Protein AF-V6DHG3-F1 (afdb_monomer_lite)

Structure (mmCIF, N/CA/C/O backbone):
data_AF-V6DHG3-F1
#
_entry.id   AF-V6DHG3-F1
#
loop_
_atom_site.group_PDB
_atom_site.id
_atom_site.type_symbol
_atom_site.label_atom_id
_atom_site.label_alt_id
_atom_site.label_comp_id
_atom_site.label_asym_id
_atom_site.label_entity_id
_atom_site.label_seq_id
_atom_site.pdbx_PDB_ins_code
_atom_site.Cartn_x
_atom_site.Cartn_y
_atom_site.Cartn_z
_atom_site.occupancy
_atom_site.B_iso_or_equiv
_atom_site.auth_seq_id
_atom_site.auth_comp_id
_atom_site.auth_asym_id
_atom_site.auth_atom_id
_atom_site.pdbx_PDB_model_num
ATOM 1 N N . MET A 1 1 ? 88.238 24.128 -71.072 1.00 42.78 1 MET A N 1
ATOM 2 C CA . MET A 1 1 ? 86.840 24.275 -71.524 1.00 42.78 1 MET A CA 1
ATOM 3 C C . MET A 1 1 ? 86.125 22.915 -71.414 1.00 42.78 1 MET A C 1
ATOM 5 O O . MET A 1 1 ? 86.019 22.228 -72.408 1.00 42.78 1 MET A O 1
ATOM 9 N N . LYS A 1 2 ? 85.725 22.298 -70.295 1.00 50.31 2 LYS A N 1
ATOM 10 C CA . LYS A 1 2 ? 85.465 22.629 -68.880 1.00 50.31 2 LYS A CA 1
ATOM 11 C C . LYS A 1 2 ? 84.399 23.697 -68.635 1.00 50.31 2 LYS A C 1
ATOM 13 O O . LYS A 1 2 ? 84.752 24.859 -68.493 1.00 50.31 2 LYS A O 1
ATOM 18 N N . ASN A 1 3 ? 83.130 23.265 -68.608 1.00 51.31 3 ASN A N 1
ATOM 19 C CA . ASN A 1 3 ? 82.147 23.505 -67.528 1.00 51.31 3 ASN A CA 1
ATOM 20 C C . ASN A 1 3 ? 80.691 23.426 -68.029 1.00 51.31 3 ASN A C 1
ATOM 22 O O . ASN A 1 3 ? 79.973 24.416 -67.985 1.00 51.31 3 ASN A O 1
ATOM 26 N N . PHE A 1 4 ? 80.231 22.248 -68.471 1.00 50.31 4 PHE A N 1
ATOM 27 C CA . PHE A 1 4 ? 78.811 22.053 -68.823 1.00 50.31 4 PHE A CA 1
ATOM 28 C C . PHE A 1 4 ? 78.211 20.694 -68.415 1.00 50.31 4 PHE A C 1
ATOM 30 O O . PHE A 1 4 ? 77.212 20.273 -68.981 1.00 50.31 4 PHE A O 1
ATOM 37 N N . SER A 1 5 ? 78.774 20.004 -67.411 1.00 56.53 5 SER A N 1
ATOM 38 C CA . SER A 1 5 ? 78.340 18.631 -67.072 1.00 56.53 5 SER A CA 1
ATOM 39 C C . SER A 1 5 ? 77.944 18.370 -65.610 1.00 56.53 5 SER A C 1
ATOM 41 O O . SER A 1 5 ? 77.619 17.230 -65.294 1.00 56.53 5 SER A O 1
ATOM 43 N N . SER A 1 6 ? 77.928 19.360 -64.703 1.00 53.97 6 SER A N 1
ATOM 44 C CA . SER A 1 6 ? 77.513 19.103 -63.302 1.00 53.97 6 SER A CA 1
ATOM 45 C C . SER A 1 6 ? 76.126 19.649 -62.937 1.00 53.97 6 SER A C 1
ATOM 47 O O . SER A 1 6 ? 75.441 19.054 -62.112 1.00 53.97 6 SER A O 1
ATOM 49 N N . LYS A 1 7 ? 75.645 20.719 -63.590 1.00 51.66 7 LYS A N 1
ATOM 50 C CA . LYS A 1 7 ? 74.310 21.279 -63.297 1.00 51.66 7 LYS A CA 1
ATOM 51 C C . LYS A 1 7 ? 73.158 20.443 -63.865 1.00 51.66 7 LYS A C 1
ATOM 53 O O . LYS A 1 7 ? 72.114 20.369 -63.228 1.00 51.66 7 LYS A O 1
ATOM 58 N N . LEU A 1 8 ? 73.353 19.760 -64.997 1.00 51.72 8 LEU A N 1
ATOM 59 C CA . LEU A 1 8 ? 72.321 18.879 -65.563 1.00 51.72 8 LEU A CA 1
ATOM 60 C C . LEU A 1 8 ? 72.151 17.586 -64.741 1.00 51.72 8 LEU A C 1
ATOM 62 O O . LEU A 1 8 ? 71.042 17.080 -64.605 1.00 51.72 8 LEU A O 1
ATOM 66 N N . PHE A 1 9 ? 73.237 17.094 -64.134 1.00 51.44 9 PHE A N 1
ATOM 67 C CA . PHE A 1 9 ? 73.219 15.878 -63.315 1.00 51.44 9 PHE A CA 1
ATOM 68 C C . PHE A 1 9 ? 72.523 16.102 -61.961 1.00 51.44 9 PHE A C 1
ATOM 70 O O . PHE A 1 9 ? 71.795 15.235 -61.491 1.00 51.44 9 PHE A O 1
ATOM 77 N N . ILE A 1 10 ? 72.658 17.296 -61.369 1.00 55.25 10 ILE A N 1
ATOM 78 C CA . ILE A 1 10 ? 71.985 17.650 -60.105 1.00 55.25 10 ILE A CA 1
ATOM 79 C C . ILE A 1 10 ? 70.468 17.828 -60.298 1.00 55.25 10 ILE A C 1
ATOM 81 O O . ILE A 1 10 ? 69.690 17.459 -59.419 1.00 55.25 10 ILE A O 1
ATOM 85 N N . ILE A 1 11 ? 70.024 18.338 -61.452 1.00 54.47 11 ILE A N 1
ATOM 86 C CA . ILE A 1 11 ? 68.589 18.523 -61.733 1.00 54.47 11 ILE A CA 1
ATOM 87 C C . ILE A 1 11 ? 67.902 17.178 -62.020 1.00 54.47 11 ILE A C 1
ATOM 89 O O . ILE A 1 11 ? 66.796 16.947 -61.529 1.00 54.47 11 ILE A O 1
ATOM 93 N N . LEU A 1 12 ? 68.568 16.261 -62.734 1.00 49.78 12 LEU A N 1
ATOM 94 C CA . LEU A 1 12 ? 68.031 14.922 -63.010 1.00 49.78 12 LEU A CA 1
ATOM 95 C C . LEU A 1 12 ? 68.040 14.008 -61.771 1.00 49.78 12 LEU A C 1
ATOM 97 O O . LEU A 1 12 ? 67.107 13.231 -61.587 1.00 49.78 12 LEU A O 1
ATOM 101 N N . PHE A 1 13 ? 69.019 14.138 -60.868 1.00 47.84 13 PHE A N 1
ATOM 102 C CA . PHE A 1 13 ? 69.046 13.347 -59.630 1.00 47.84 13 PHE A CA 1
ATOM 103 C C . PHE A 1 13 ? 67.985 13.810 -58.613 1.00 47.84 13 PHE A C 1
ATOM 105 O O . PHE A 1 13 ? 67.340 12.978 -57.980 1.00 47.84 13 PHE A O 1
ATOM 112 N N . ASN A 1 14 ? 67.716 15.119 -58.510 1.00 46.62 14 ASN A N 1
ATOM 113 C CA . ASN A 1 14 ? 66.647 15.627 -57.638 1.00 46.62 14 ASN A CA 1
ATOM 114 C C . ASN A 1 14 ? 65.239 15.319 -58.165 1.00 46.62 14 ASN A C 1
ATOM 116 O O . ASN A 1 14 ? 64.337 15.080 -57.369 1.00 46.62 14 ASN A O 1
ATOM 120 N N . THR A 1 15 ? 65.029 15.261 -59.483 1.00 51.00 15 THR A N 1
ATOM 121 C CA . THR A 1 15 ? 63.730 14.829 -60.030 1.00 51.00 15 THR A CA 1
ATOM 122 C C . THR A 1 15 ? 63.525 13.321 -59.900 1.00 51.00 15 THR A C 1
ATOM 124 O O . THR A 1 15 ? 62.414 12.903 -59.586 1.00 51.00 15 THR A O 1
ATOM 127 N N . PHE A 1 16 ? 64.575 12.501 -60.027 1.00 43.53 16 PHE A N 1
ATOM 128 C CA . PHE A 1 16 ? 64.456 11.051 -59.839 1.00 43.53 16 PHE A CA 1
ATOM 129 C C . PHE A 1 16 ? 64.234 10.662 -58.366 1.00 43.53 16 PHE A C 1
ATOM 131 O O . PHE A 1 16 ? 63.370 9.835 -58.095 1.00 43.53 16 PHE A O 1
ATOM 138 N N . VAL A 1 17 ? 64.901 11.319 -57.404 1.00 48.56 17 VAL A N 1
ATOM 139 C CA . VAL A 1 17 ? 64.682 11.077 -55.961 1.00 48.56 17 VAL A CA 1
ATOM 140 C C . VAL A 1 17 ? 63.301 11.565 -55.499 1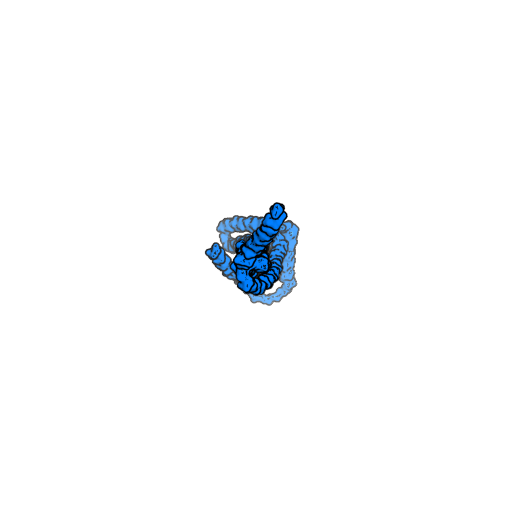.00 48.56 17 VAL A C 1
ATOM 142 O O . VAL A 1 17 ? 62.645 10.881 -54.713 1.00 48.56 17 VAL A O 1
ATOM 145 N N . VAL A 1 18 ? 62.795 12.684 -56.033 1.00 47.06 18 VAL A N 1
ATOM 146 C CA . VAL A 1 18 ? 61.431 13.163 -55.733 1.00 47.06 18 VAL A CA 1
ATOM 147 C C . VAL A 1 18 ? 60.352 12.278 -56.376 1.00 47.06 18 VAL A C 1
ATOM 149 O O . VAL A 1 18 ? 59.268 12.143 -55.807 1.00 47.06 18 VAL A O 1
ATOM 152 N N . LEU A 1 19 ? 60.638 11.608 -57.500 1.00 44.06 19 LEU A N 1
ATOM 153 C CA . LEU A 1 19 ? 59.717 10.634 -58.100 1.00 44.06 19 LEU A CA 1
ATOM 154 C C . LEU A 1 19 ? 59.773 9.251 -57.435 1.00 44.06 19 LEU A C 1
ATOM 156 O O . LEU A 1 19 ? 58.720 8.641 -57.280 1.00 44.06 19 LEU A O 1
ATOM 160 N N . THR A 1 20 ? 60.923 8.762 -56.960 1.00 44.16 20 THR A N 1
ATOM 161 C CA . THR A 1 20 ? 60.982 7.462 -56.258 1.00 44.16 20 THR A CA 1
ATOM 162 C C . THR A 1 20 ? 60.515 7.526 -54.803 1.00 44.16 20 THR A C 1
ATOM 164 O O . THR A 1 20 ? 59.999 6.528 -54.298 1.00 44.16 20 THR A O 1
ATOM 167 N N . ILE A 1 21 ? 60.597 8.690 -54.143 1.00 45.19 21 ILE A N 1
ATOM 168 C CA . ILE A 1 21 ? 59.977 8.894 -52.820 1.00 45.19 21 ILE A CA 1
ATOM 169 C C . ILE A 1 21 ? 58.452 9.080 -52.943 1.00 45.19 21 ILE A C 1
ATOM 171 O O . ILE A 1 21 ? 57.723 8.643 -52.058 1.00 45.19 21 ILE A O 1
ATOM 175 N N . ASN A 1 22 ? 57.941 9.605 -54.064 1.00 43.56 22 ASN A N 1
ATOM 176 C CA . ASN A 1 22 ? 56.492 9.714 -54.288 1.00 43.56 22 ASN A CA 1
ATOM 177 C C . ASN A 1 22 ? 55.836 8.486 -54.946 1.00 43.56 22 ASN A C 1
ATOM 179 O O . ASN A 1 22 ? 54.618 8.360 -54.868 1.00 43.56 22 ASN A O 1
ATOM 183 N N . TYR A 1 23 ? 56.589 7.550 -55.538 1.00 39.41 23 TYR A N 1
ATOM 184 C CA . TYR A 1 23 ? 56.009 6.301 -56.069 1.00 39.41 23 TYR A CA 1
ATOM 185 C C . TYR A 1 23 ? 56.080 5.096 -55.122 1.00 39.41 23 TYR A C 1
ATOM 187 O O . TYR A 1 23 ? 55.356 4.127 -55.339 1.00 39.41 23 TYR A O 1
ATOM 195 N N . SER A 1 24 ? 56.851 5.160 -54.030 1.00 40.44 24 SER A N 1
ATOM 196 C CA . SER A 1 24 ? 56.817 4.119 -52.980 1.00 40.44 24 SER A CA 1
ATOM 197 C C . SER A 1 24 ? 55.809 4.398 -51.856 1.00 40.44 24 SER A C 1
ATOM 199 O O . SER A 1 24 ? 55.699 3.610 -50.924 1.00 40.44 24 SER A O 1
ATOM 201 N N . VAL A 1 25 ? 55.032 5.482 -51.955 1.00 45.28 25 VAL A N 1
ATOM 202 C CA . VAL A 1 25 ? 53.947 5.820 -51.008 1.00 45.28 25 VAL A CA 1
ATOM 203 C C . VAL A 1 25 ? 52.551 5.498 -51.579 1.00 45.28 25 VAL A C 1
ATOM 205 O O . VAL A 1 25 ? 51.552 5.607 -50.879 1.00 45.28 25 VAL A O 1
ATOM 208 N N . CYS A 1 26 ? 52.456 4.989 -52.814 1.00 44.06 26 CYS A N 1
ATOM 209 C CA . CYS A 1 26 ? 51.167 4.678 -53.455 1.00 44.06 26 CYS A CA 1
ATOM 210 C C . CYS A 1 26 ? 50.955 3.200 -53.829 1.00 44.06 26 CYS A C 1
ATOM 212 O O . CYS A 1 26 ? 50.004 2.888 -54.539 1.00 44.06 26 CYS A O 1
ATOM 214 N N . LEU A 1 27 ? 51.780 2.275 -53.326 1.00 40.78 27 LEU A N 1
ATOM 215 C CA . LEU A 1 27 ? 51.596 0.822 -53.513 1.00 40.78 27 LEU A CA 1
ATOM 216 C C . LEU A 1 27 ? 51.670 0.031 -52.198 1.00 40.78 27 LEU A C 1
ATOM 218 O O . LEU A 1 27 ? 52.053 -1.131 -52.173 1.00 40.78 27 LEU A O 1
ATOM 222 N N . ASN A 1 28 ? 51.258 0.670 -51.104 1.00 40.69 28 ASN A N 1
ATOM 223 C CA . ASN A 1 28 ? 50.788 -0.008 -49.895 1.00 40.69 28 ASN A CA 1
ATOM 224 C C . ASN A 1 28 ? 49.657 0.789 -49.226 1.00 40.69 28 ASN A C 1
ATOM 226 O O . ASN A 1 28 ? 49.509 0.794 -48.012 1.00 40.69 28 ASN A O 1
ATOM 230 N N . ASN A 1 29 ? 48.812 1.419 -50.047 1.00 41.00 29 ASN A N 1
ATOM 231 C CA . ASN A 1 29 ? 47.469 1.805 -49.629 1.00 41.00 29 ASN A CA 1
ATOM 232 C C . ASN A 1 29 ? 46.509 0.653 -49.958 1.00 41.00 29 ASN A C 1
ATOM 234 O O . ASN A 1 29 ? 45.455 0.854 -50.557 1.00 41.00 29 ASN A O 1
ATOM 238 N N . GLY A 1 30 ? 46.842 -0.569 -49.520 1.00 37.94 30 GLY A N 1
ATOM 239 C CA . GLY A 1 30 ? 45.778 -1.321 -48.865 1.00 37.94 30 GLY A CA 1
ATOM 240 C C . GLY A 1 30 ? 45.305 -0.366 -47.788 1.00 37.94 30 GLY A C 1
ATOM 241 O O . GLY A 1 30 ? 46.149 0.067 -47.009 1.00 37.94 30 GLY A O 1
ATOM 242 N N . ILE A 1 31 ? 44.068 0.129 -47.905 1.00 40.00 31 ILE A N 1
ATOM 243 C CA . ILE A 1 31 ? 43.492 1.126 -47.000 1.00 40.00 31 ILE A CA 1
ATOM 244 C C . ILE A 1 31 ? 44.000 0.758 -45.614 1.00 40.00 31 ILE A C 1
ATOM 246 O O . ILE A 1 31 ? 43.619 -0.293 -45.101 1.00 40.00 31 ILE A O 1
ATOM 250 N N . ASN A 1 32 ? 44.931 1.553 -45.073 1.00 38.50 32 ASN A N 1
ATOM 251 C CA . ASN A 1 32 ? 45.285 1.462 -43.673 1.00 38.50 32 ASN A CA 1
ATOM 252 C C . ASN A 1 32 ? 44.006 1.926 -43.001 1.00 38.50 32 ASN A C 1
ATOM 254 O O . ASN A 1 32 ? 43.794 3.117 -42.766 1.00 38.50 32 ASN A O 1
ATOM 258 N N . THR A 1 33 ? 43.094 0.971 -42.812 1.00 44.62 33 THR A N 1
ATOM 259 C CA . THR A 1 33 ? 42.087 1.025 -41.787 1.00 44.62 33 THR A CA 1
ATOM 260 C C . THR A 1 33 ? 42.907 1.394 -40.580 1.00 44.62 33 THR A C 1
ATOM 262 O O . THR A 1 33 ? 43.750 0.616 -40.132 1.00 44.62 33 THR A O 1
ATOM 265 N N . ILE A 1 34 ? 42.741 2.642 -40.150 1.00 45.81 34 ILE A N 1
ATOM 266 C CA . ILE A 1 34 ? 43.017 3.079 -38.792 1.00 45.81 34 ILE A CA 1
ATOM 267 C C . ILE A 1 34 ? 42.792 1.851 -37.907 1.00 45.81 34 ILE A C 1
ATOM 269 O O . ILE A 1 34 ? 41.806 1.144 -38.139 1.00 45.81 34 ILE A O 1
ATOM 273 N N . ASP A 1 35 ? 43.665 1.579 -36.940 1.00 47.75 35 ASP A N 1
ATOM 274 C CA . ASP A 1 35 ? 43.332 0.694 -35.819 1.00 47.75 35 ASP A CA 1
ATOM 275 C C . ASP A 1 35 ? 42.101 1.293 -35.104 1.00 47.75 35 ASP A C 1
ATOM 277 O O . ASP A 1 35 ? 42.171 1.943 -34.062 1.00 47.75 35 ASP A O 1
ATOM 281 N N . GLN A 1 36 ? 40.945 1.183 -35.750 1.00 55.22 36 GLN A N 1
ATOM 282 C CA . GLN A 1 36 ? 39.658 1.683 -35.353 1.00 55.22 36 GLN A CA 1
ATOM 283 C C . GLN A 1 36 ? 39.175 0.580 -34.441 1.00 55.22 36 GLN A C 1
ATOM 285 O O . GLN A 1 36 ? 38.673 -0.455 -34.878 1.00 55.22 36 GLN A O 1
ATOM 290 N N . LYS A 1 37 ? 39.347 0.820 -33.142 1.00 57.34 37 LYS A N 1
ATOM 291 C CA . LYS A 1 37 ? 38.745 0.018 -32.072 1.00 57.34 37 LYS A CA 1
ATOM 292 C C . LYS A 1 37 ? 37.232 -0.203 -32.254 1.00 57.34 37 LYS A C 1
ATOM 294 O O . LYS A 1 37 ? 36.693 -1.077 -31.591 1.00 57.34 37 LYS A O 1
ATOM 299 N N . ASP A 1 38 ? 36.595 0.543 -33.160 1.00 58.53 38 ASP A N 1
ATOM 300 C CA . ASP A 1 38 ? 35.174 0.507 -33.506 1.00 58.53 38 ASP A CA 1
ATOM 301 C C . ASP A 1 38 ? 34.935 0.150 -34.988 1.00 58.53 38 ASP A C 1
ATOM 303 O O . ASP A 1 38 ? 34.187 0.828 -35.691 1.00 58.53 38 ASP A O 1
ATOM 307 N N . THR A 1 39 ? 35.590 -0.895 -35.498 1.00 69.19 39 THR A N 1
ATOM 308 C CA . THR A 1 39 ? 35.185 -1.522 -36.770 1.00 69.19 39 THR A CA 1
ATOM 309 C C . THR A 1 39 ? 34.102 -2.569 -36.506 1.00 69.19 39 THR A C 1
ATOM 311 O O . THR A 1 39 ? 34.188 -3.331 -35.547 1.00 69.19 39 THR A O 1
ATOM 314 N N . GLY A 1 40 ? 33.063 -2.609 -37.342 1.00 73.00 40 GLY A N 1
ATOM 315 C CA . GLY A 1 40 ? 31.949 -3.546 -37.189 1.00 73.00 40 GLY A CA 1
ATOM 316 C C . GLY A 1 40 ? 31.180 -3.771 -38.482 1.00 73.00 40 GLY A C 1
ATOM 317 O O . GLY A 1 40 ? 31.380 -3.076 -39.482 1.00 73.00 40 GLY A O 1
ATOM 318 N N . ASN A 1 41 ? 30.297 -4.767 -38.474 1.00 87.06 41 ASN A N 1
ATOM 319 C CA . ASN A 1 41 ? 29.439 -5.052 -39.616 1.00 87.06 41 ASN A CA 1
ATOM 320 C C . ASN A 1 41 ? 28.230 -4.102 -39.632 1.00 87.06 41 ASN A C 1
ATOM 322 O O . ASN A 1 41 ? 27.250 -4.292 -38.910 1.00 87.06 41 ASN A O 1
ATOM 326 N N . TRP A 1 42 ? 28.270 -3.102 -40.516 1.00 86.50 42 TRP A N 1
ATOM 327 C CA . TRP A 1 42 ? 27.197 -2.113 -40.660 1.00 86.50 42 TRP A CA 1
ATOM 328 C C . TRP A 1 42 ? 25.812 -2.733 -40.913 1.00 86.50 42 TRP A C 1
ATOM 330 O O . TRP A 1 42 ? 24.811 -2.228 -40.403 1.00 86.50 42 TRP A O 1
ATOM 340 N N . TYR A 1 43 ? 25.738 -3.836 -41.667 1.00 88.38 43 TYR A N 1
ATOM 341 C CA . TYR A 1 43 ? 24.471 -4.518 -41.937 1.00 88.38 43 TYR A CA 1
ATOM 342 C C . TYR A 1 43 ? 23.872 -5.120 -40.658 1.00 88.38 43 TYR A C 1
ATOM 344 O O . TYR A 1 43 ? 22.684 -4.940 -40.385 1.00 88.38 43 TYR A O 1
ATOM 352 N N . GLU A 1 44 ? 24.701 -5.764 -39.835 1.00 89.06 44 GLU A N 1
ATOM 353 C CA . GLU A 1 44 ? 24.278 -6.325 -38.544 1.00 89.06 44 GLU A CA 1
ATOM 354 C C . GLU A 1 44 ? 23.882 -5.222 -37.558 1.00 89.06 44 GLU A C 1
ATOM 356 O O . GLU A 1 44 ? 22.854 -5.313 -36.887 1.00 89.06 44 GLU A O 1
ATOM 361 N N . LYS A 1 45 ? 24.621 -4.109 -37.528 1.00 91.12 45 LYS A N 1
ATOM 362 C CA . LYS A 1 45 ? 24.236 -2.922 -36.754 1.00 91.12 45 LYS A CA 1
ATOM 363 C C . LYS A 1 45 ? 22.861 -2.387 -37.170 1.00 91.12 45 LYS A C 1
ATOM 365 O O . LYS A 1 45 ? 22.023 -2.087 -36.317 1.00 91.12 45 LYS A O 1
ATOM 370 N N . LEU A 1 46 ? 22.608 -2.270 -38.477 1.00 90.00 46 LEU A N 1
ATOM 371 C CA . LEU A 1 46 ? 21.322 -1.808 -39.005 1.00 90.00 46 LEU A CA 1
ATOM 372 C C . LEU A 1 46 ? 20.180 -2.761 -38.628 1.00 90.00 46 LEU A C 1
ATOM 374 O O . LEU A 1 46 ? 19.071 -2.308 -38.335 1.00 90.00 46 LEU A O 1
ATOM 378 N N . HIS A 1 47 ? 20.443 -4.068 -38.608 1.00 93.00 47 HIS A N 1
ATOM 379 C CA . HIS A 1 47 ? 19.493 -5.075 -38.137 1.00 93.00 47 HIS A CA 1
ATOM 380 C C . HIS A 1 47 ? 19.097 -4.856 -36.671 1.00 93.00 47 HIS A C 1
ATOM 382 O O . HIS A 1 47 ? 17.901 -4.816 -36.370 1.00 93.00 47 HIS A O 1
ATOM 388 N N . TRP A 1 48 ? 20.061 -4.626 -35.774 1.00 95.06 48 TRP A N 1
ATOM 389 C CA . TRP A 1 48 ? 19.774 -4.334 -34.362 1.00 95.06 48 TRP A CA 1
ATOM 390 C C . TRP A 1 48 ? 18.998 -3.035 -34.172 1.00 95.06 48 TRP A C 1
ATOM 392 O O . TRP A 1 48 ? 18.012 -3.023 -33.439 1.00 95.06 48 TRP A O 1
ATOM 402 N N . TRP A 1 49 ? 19.353 -1.970 -34.893 1.00 94.62 49 TRP A N 1
ATOM 403 C CA . TRP A 1 49 ? 18.600 -0.712 -34.851 1.00 94.62 49 TRP A CA 1
ATOM 404 C C . TRP A 1 49 ? 17.138 -0.892 -35.291 1.00 94.62 49 TRP A C 1
ATOM 406 O O . TRP A 1 49 ? 16.213 -0.432 -34.618 1.00 94.62 49 TRP A O 1
ATOM 416 N N . ARG A 1 50 ? 16.903 -1.634 -36.384 1.00 94.38 50 ARG A N 1
ATOM 417 C CA . ARG A 1 50 ? 15.545 -1.939 -36.870 1.00 94.38 50 ARG A CA 1
ATOM 418 C C . ARG A 1 50 ? 14.726 -2.739 -35.861 1.00 94.38 50 ARG A C 1
ATOM 420 O O . ARG A 1 50 ? 13.517 -2.537 -35.785 1.00 94.38 50 ARG A O 1
ATOM 427 N N . LYS A 1 51 ? 15.361 -3.631 -35.095 1.00 95.62 51 LYS A N 1
ATOM 428 C CA . LYS A 1 51 ? 14.709 -4.356 -33.996 1.00 95.62 51 LYS A CA 1
ATOM 429 C C . LYS A 1 51 ? 14.470 -3.478 -32.769 1.00 95.62 51 LYS A C 1
ATOM 431 O O . LYS A 1 51 ? 13.440 -3.629 -32.120 1.00 95.62 51 LYS A O 1
ATOM 436 N N . ALA A 1 52 ? 15.391 -2.571 -32.457 1.00 94.94 52 ALA A N 1
ATOM 437 C CA . ALA A 1 52 ? 15.319 -1.698 -31.290 1.00 94.94 52 ALA A CA 1
ATOM 438 C C . ALA A 1 52 ? 14.138 -0.721 -31.364 1.00 94.94 52 ALA A C 1
ATOM 440 O O . ALA A 1 52 ? 13.423 -0.547 -30.381 1.00 94.94 52 ALA A O 1
ATOM 441 N N . LYS A 1 53 ? 13.883 -0.139 -32.542 1.00 93.62 53 LYS A N 1
ATOM 442 C CA . LYS A 1 53 ? 12.826 0.865 -32.735 1.00 93.62 53 LYS A CA 1
ATOM 443 C C . LYS A 1 53 ? 11.431 0.426 -32.242 1.00 93.62 53 LYS A C 1
ATOM 445 O O . LYS A 1 53 ? 10.894 1.094 -31.360 1.00 93.62 53 LYS A O 1
ATOM 450 N N . PRO A 1 54 ? 10.834 -0.684 -32.724 1.00 95.44 54 PRO A N 1
ATOM 451 C CA . PRO A 1 54 ? 9.513 -1.108 -32.255 1.00 95.44 54 PRO A CA 1
ATOM 452 C C . PRO A 1 54 ? 9.507 -1.525 -30.777 1.00 95.44 54 PRO A C 1
ATOM 454 O O . PRO A 1 54 ? 8.470 -1.438 -30.120 1.00 95.44 54 PRO A O 1
ATOM 457 N N . ARG A 1 55 ? 10.647 -1.973 -30.229 1.00 93.62 55 ARG A N 1
ATOM 458 C CA . ARG A 1 55 ? 10.773 -2.278 -28.796 1.00 93.62 55 ARG A CA 1
ATOM 459 C C . ARG A 1 55 ? 10.696 -1.010 -27.958 1.00 93.62 55 ARG A C 1
ATOM 461 O O . ARG A 1 55 ? 9.916 -0.971 -27.015 1.00 93.62 55 ARG A O 1
ATOM 468 N N . TYR A 1 56 ? 11.437 0.025 -28.342 1.00 93.44 56 TYR A N 1
ATOM 469 C CA . TYR A 1 56 ? 11.388 1.324 -27.682 1.00 93.44 56 TYR A CA 1
ATOM 470 C C . TYR A 1 56 ? 9.993 1.965 -27.786 1.00 93.44 56 TYR A C 1
ATOM 472 O O . TYR A 1 56 ? 9.437 2.404 -26.784 1.00 93.44 56 TYR A O 1
ATOM 480 N N . GLU A 1 57 ? 9.354 1.926 -28.959 1.00 92.88 57 GLU A N 1
ATOM 481 C CA . GLU A 1 57 ? 7.978 2.424 -29.127 1.00 92.88 57 GLU A CA 1
ATOM 482 C C . GLU A 1 57 ? 6.971 1.688 -28.215 1.00 92.88 57 GLU A C 1
ATOM 484 O O . GLU A 1 57 ? 6.037 2.297 -27.683 1.00 92.88 57 GLU A O 1
ATOM 489 N N . ALA A 1 58 ? 7.173 0.387 -27.971 1.00 94.19 58 ALA A N 1
ATOM 490 C CA . ALA A 1 58 ? 6.354 -0.374 -27.031 1.00 94.19 58 ALA A CA 1
ATOM 491 C C . ALA A 1 58 ? 6.541 0.080 -25.568 1.00 94.19 58 ALA A C 1
ATOM 493 O O . ALA A 1 58 ? 5.574 0.033 -24.801 1.00 94.19 58 ALA A O 1
ATOM 494 N N . LEU A 1 59 ? 7.729 0.572 -25.184 1.00 94.50 59 LEU A N 1
ATOM 495 C CA . LEU A 1 59 ? 7.987 1.119 -23.844 1.00 94.50 59 LEU A CA 1
ATOM 496 C C . LEU A 1 59 ? 7.108 2.330 -23.551 1.00 94.50 59 LEU A C 1
ATOM 498 O O . LEU A 1 59 ? 6.455 2.365 -22.510 1.00 94.50 59 LEU A O 1
ATOM 502 N N . ALA A 1 60 ? 7.002 3.267 -24.496 1.00 90.31 60 ALA A N 1
ATOM 503 C CA . ALA A 1 60 ? 6.158 4.451 -24.343 1.00 90.31 60 ALA A CA 1
ATOM 504 C C . ALA A 1 60 ? 4.684 4.071 -24.087 1.00 90.31 60 ALA A C 1
ATOM 506 O O . ALA A 1 60 ? 3.983 4.689 -23.278 1.00 90.31 60 ALA A O 1
ATOM 507 N N . SER A 1 61 ? 4.205 3.002 -24.735 1.00 93.75 61 SER A N 1
ATOM 508 C CA . SER A 1 61 ? 2.864 2.453 -24.497 1.00 93.75 61 SER A CA 1
ATOM 509 C C . SER A 1 61 ? 2.711 1.866 -23.088 1.00 93.75 61 SER A C 1
ATOM 511 O O . SER A 1 61 ? 1.687 2.089 -22.432 1.00 93.75 61 SER A O 1
ATOM 513 N N . LEU A 1 62 ? 3.722 1.147 -22.588 1.00 96.06 62 LEU A N 1
ATOM 514 C CA . LEU A 1 62 ? 3.733 0.626 -21.217 1.00 96.06 62 LEU A CA 1
ATOM 515 C C . LEU A 1 62 ? 3.771 1.758 -20.185 1.00 96.06 62 LEU A C 1
ATOM 517 O O . LEU A 1 62 ? 2.979 1.748 -19.242 1.00 96.06 62 LEU A O 1
ATOM 521 N N . MET A 1 63 ? 4.606 2.773 -20.399 1.00 96.44 63 MET A N 1
ATOM 522 C CA . MET A 1 63 ? 4.705 3.946 -19.529 1.00 96.44 63 MET A CA 1
ATOM 523 C C . MET A 1 63 ? 3.397 4.731 -19.478 1.00 96.44 63 MET A C 1
ATOM 525 O O . MET A 1 63 ? 2.935 5.117 -18.402 1.00 96.44 63 MET A O 1
ATOM 529 N N . LYS A 1 64 ? 2.708 4.882 -20.614 1.00 94.75 64 LYS A N 1
ATOM 530 C CA . LYS A 1 64 ? 1.358 5.460 -20.643 1.00 94.75 64 LYS A CA 1
ATOM 531 C C . LYS A 1 64 ? 0.368 4.656 -19.791 1.00 94.75 64 LYS A C 1
ATOM 533 O O . LYS A 1 64 ? -0.427 5.245 -19.060 1.00 94.75 64 LYS A O 1
ATOM 538 N N . GLN A 1 65 ? 0.410 3.323 -19.847 1.00 95.44 65 GLN A N 1
ATOM 539 C CA . GLN A 1 65 ? -0.445 2.466 -19.012 1.00 95.44 65 GLN A CA 1
ATOM 540 C C . GLN A 1 65 ? -0.113 2.585 -17.519 1.00 95.44 65 GLN A C 1
ATOM 542 O O . GLN A 1 65 ? -1.031 2.647 -16.696 1.00 95.44 65 GLN A O 1
ATOM 547 N N . ILE A 1 66 ? 1.172 2.653 -17.164 1.00 96.75 66 ILE A N 1
ATOM 548 C CA . ILE A 1 66 ? 1.630 2.889 -15.789 1.00 96.75 66 ILE A CA 1
ATOM 549 C C . ILE A 1 66 ? 1.100 4.235 -15.277 1.00 96.75 66 ILE A C 1
ATOM 551 O O . ILE A 1 66 ? 0.493 4.289 -14.208 1.00 96.75 66 ILE A O 1
ATOM 555 N N . ASN A 1 67 ? 1.234 5.302 -16.066 1.00 94.19 67 ASN A N 1
ATOM 556 C CA . ASN A 1 67 ? 0.763 6.640 -15.704 1.00 94.19 67 ASN A CA 1
ATOM 557 C C . ASN A 1 67 ? -0.762 6.726 -15.555 1.00 94.19 67 ASN A C 1
ATOM 559 O O . ASN A 1 67 ? -1.259 7.355 -14.619 1.00 94.19 67 ASN A O 1
ATOM 563 N N . ASN A 1 68 ? -1.520 6.050 -16.419 1.00 94.94 68 ASN A N 1
ATOM 564 C CA . ASN A 1 68 ? -2.969 5.935 -16.242 1.00 94.94 68 ASN A CA 1
ATOM 565 C C . ASN A 1 68 ? -3.308 5.202 -14.935 1.00 94.94 68 ASN A C 1
ATOM 567 O O . ASN A 1 68 ? -4.142 5.661 -14.159 1.00 94.94 68 ASN A O 1
ATOM 571 N N . SER A 1 69 ? -2.597 4.110 -14.644 1.00 94.94 69 SER A N 1
ATOM 572 C CA . SER A 1 69 ? -2.804 3.326 -13.421 1.00 94.94 69 SER A CA 1
ATOM 573 C C . SER A 1 69 ? -2.455 4.116 -12.159 1.00 94.94 69 SER A C 1
ATOM 575 O O . SER A 1 69 ? -3.150 3.996 -11.155 1.00 94.94 69 SER A O 1
ATOM 577 N N . LYS A 1 70 ? -1.423 4.969 -12.207 1.00 95.25 70 LYS A N 1
ATOM 578 C CA . LYS A 1 70 ? -1.089 5.911 -11.130 1.00 95.25 70 LYS A CA 1
ATOM 579 C C . LYS A 1 70 ? -2.293 6.785 -10.783 1.00 95.25 70 LYS A C 1
ATOM 581 O O . LYS A 1 70 ? -2.652 6.867 -9.612 1.00 95.25 70 LYS A O 1
ATOM 586 N N . LYS A 1 71 ? -2.933 7.395 -11.789 1.00 93.81 71 LYS A N 1
ATOM 587 C CA . LYS A 1 71 ? -4.116 8.244 -11.588 1.00 93.81 71 LYS A CA 1
ATOM 588 C C . LYS A 1 71 ? -5.251 7.467 -10.915 1.00 93.81 71 LYS A C 1
ATOM 590 O O . LYS A 1 71 ? -5.770 7.929 -9.901 1.00 93.81 71 LYS A O 1
ATOM 595 N N . ASP A 1 72 ? -5.570 6.278 -11.425 1.00 94.25 72 ASP A N 1
ATOM 596 C CA . ASP A 1 72 ? -6.635 5.428 -10.879 1.00 94.25 72 ASP A CA 1
ATOM 597 C C . ASP A 1 72 ? -6.362 5.027 -9.417 1.00 94.25 72 ASP A C 1
ATOM 599 O O . ASP A 1 72 ? -7.258 5.060 -8.570 1.00 94.25 72 ASP A O 1
ATOM 603 N N . LEU A 1 73 ? -5.115 4.667 -9.093 1.00 95.38 73 LEU A N 1
ATOM 604 C CA . LEU A 1 73 ? -4.716 4.296 -7.733 1.00 95.38 73 LEU A CA 1
ATOM 605 C C . LEU A 1 73 ? -4.756 5.492 -6.781 1.00 95.38 73 LEU A C 1
ATOM 607 O O . LEU A 1 73 ? -5.226 5.346 -5.655 1.00 95.38 73 LEU A O 1
ATOM 611 N N . THR A 1 74 ? -4.308 6.672 -7.221 1.00 94.75 74 THR A N 1
ATOM 612 C CA . THR A 1 74 ? -4.393 7.905 -6.422 1.00 94.75 74 THR A CA 1
ATOM 613 C C . THR A 1 74 ? -5.845 8.296 -6.154 1.00 94.75 74 THR A C 1
ATOM 615 O O . THR A 1 74 ? -6.185 8.659 -5.029 1.00 94.75 74 THR A O 1
ATOM 618 N N . GLU A 1 75 ? -6.731 8.179 -7.144 1.00 95.12 75 GLU A N 1
ATOM 619 C CA . GLU A 1 75 ? -8.158 8.428 -6.939 1.00 95.12 75 GLU A CA 1
ATOM 620 C C . GLU A 1 75 ? -8.750 7.437 -5.931 1.00 95.12 75 GLU A C 1
ATOM 622 O O . GLU A 1 75 ? -9.421 7.841 -4.978 1.00 95.12 75 GLU A O 1
ATOM 627 N N . LYS A 1 76 ? -8.446 6.142 -6.082 1.00 94.62 76 LYS A N 1
ATOM 628 C CA . LYS A 1 76 ? -8.922 5.110 -5.157 1.00 94.62 76 LYS A CA 1
ATOM 629 C C . LYS A 1 76 ? -8.426 5.343 -3.731 1.00 94.62 76 LYS A C 1
ATOM 631 O O . LYS A 1 76 ? -9.196 5.211 -2.782 1.00 94.62 76 LYS A O 1
ATOM 636 N N . TYR A 1 77 ? -7.160 5.712 -3.587 1.00 96.38 77 TYR A N 1
ATOM 637 C CA . TYR A 1 77 ? -6.560 6.105 -2.320 1.00 96.38 77 TYR A CA 1
ATOM 638 C C . TYR A 1 77 ? -7.308 7.276 -1.675 1.00 96.38 77 TYR A C 1
ATOM 640 O O . TYR A 1 77 ? -7.758 7.161 -0.535 1.00 96.38 77 TYR A O 1
ATOM 648 N N . ASN A 1 78 ? -7.540 8.356 -2.424 1.00 96.12 78 ASN A N 1
ATOM 649 C CA . ASN A 1 78 ? -8.258 9.529 -1.928 1.00 96.12 78 ASN A CA 1
ATOM 650 C C . ASN A 1 78 ? -9.688 9.191 -1.487 1.00 96.12 78 ASN A C 1
ATOM 652 O O . ASN A 1 78 ? -10.164 9.727 -0.488 1.00 96.12 78 ASN A O 1
ATOM 656 N N . GLN A 1 79 ? -10.369 8.276 -2.184 1.00 95.62 79 GLN A N 1
ATOM 657 C CA . GLN A 1 79 ? -11.688 7.788 -1.770 1.00 95.62 79 GLN A CA 1
ATOM 658 C C . GLN A 1 79 ? -11.628 7.060 -0.417 1.00 95.62 79 GLN A C 1
ATOM 660 O O . GLN A 1 79 ? -12.453 7.325 0.460 1.00 95.62 79 GLN A O 1
ATOM 665 N N . ILE A 1 80 ? -10.654 6.161 -0.234 1.00 95.50 80 ILE A N 1
ATOM 666 C CA . ILE A 1 80 ? -10.491 5.382 1.003 1.00 95.50 80 ILE A CA 1
ATOM 667 C C . ILE A 1 80 ? -10.149 6.308 2.177 1.00 95.50 80 ILE A C 1
ATOM 669 O O . ILE A 1 80 ? -10.841 6.300 3.197 1.00 95.50 80 ILE A O 1
ATOM 673 N N . ILE A 1 81 ? -9.125 7.150 2.020 1.00 95.56 81 ILE A N 1
ATOM 674 C CA . ILE A 1 81 ? -8.669 8.063 3.074 1.00 95.56 81 ILE A CA 1
ATOM 675 C C . ILE A 1 81 ? -9.704 9.150 3.359 1.00 95.56 81 ILE A C 1
ATOM 677 O O . ILE A 1 81 ? -9.956 9.472 4.518 1.00 95.56 81 ILE A O 1
ATOM 681 N N . GLY A 1 82 ? -10.378 9.670 2.333 1.00 94.69 82 GLY A N 1
ATOM 682 C CA . GLY A 1 82 ? -11.470 10.625 2.506 1.00 94.69 82 GLY A CA 1
ATOM 683 C C . GLY A 1 82 ? -12.611 10.051 3.347 1.00 94.69 82 GLY A C 1
ATOM 684 O O . GLY A 1 82 ? -13.123 10.727 4.240 1.00 94.69 82 GLY A O 1
ATOM 685 N N . LYS A 1 83 ? -12.978 8.783 3.127 1.00 94.12 83 LYS A N 1
ATOM 686 C CA . LYS A 1 83 ? -14.006 8.096 3.922 1.00 94.12 83 LYS A CA 1
ATOM 687 C C . LYS A 1 83 ? -13.557 7.820 5.357 1.00 94.12 83 LYS A C 1
ATOM 689 O O . LYS A 1 83 ? -14.353 8.009 6.281 1.00 94.12 83 LYS A O 1
ATOM 694 N N . PHE A 1 84 ? -12.303 7.411 5.543 1.00 94.75 84 PHE A N 1
ATOM 695 C CA . PHE A 1 84 ? -11.685 7.274 6.861 1.00 94.75 84 PHE A CA 1
ATOM 696 C C . PHE A 1 84 ? -11.753 8.598 7.629 1.00 94.75 84 PHE A C 1
ATOM 698 O O . PHE A 1 84 ? -12.416 8.663 8.663 1.00 94.75 84 PHE A O 1
ATOM 705 N N . ASN A 1 85 ? -11.185 9.669 7.072 1.00 94.12 85 ASN A N 1
ATOM 706 C CA . ASN A 1 85 ? -11.146 10.987 7.702 1.00 94.12 85 ASN A CA 1
ATOM 707 C C . ASN A 1 85 ? -12.552 11.501 8.010 1.00 94.12 85 ASN A C 1
ATOM 709 O O . ASN A 1 85 ? -12.824 11.895 9.138 1.00 94.12 85 ASN A O 1
ATOM 713 N N . LYS A 1 86 ? -13.485 11.415 7.051 1.00 93.81 86 LYS A N 1
ATOM 714 C CA . LYS A 1 86 ? -14.880 11.822 7.266 1.00 93.81 86 LYS A CA 1
ATOM 715 C C . LYS A 1 86 ? -15.507 11.088 8.449 1.00 93.81 86 LYS A C 1
ATOM 717 O O . LYS A 1 86 ? -16.198 11.713 9.245 1.00 93.81 86 LYS A O 1
ATOM 722 N N . THR A 1 87 ? -15.266 9.783 8.567 1.00 91.31 87 THR A N 1
ATOM 723 C CA . THR A 1 87 ? -15.829 8.971 9.651 1.00 91.31 87 THR A CA 1
ATOM 724 C C . THR A 1 87 ? -15.214 9.355 10.994 1.00 91.31 87 THR A C 1
ATOM 726 O O . THR A 1 87 ? -15.953 9.677 11.919 1.00 91.31 87 THR A O 1
ATOM 729 N N . ILE A 1 88 ? -13.883 9.409 11.086 1.00 91.38 88 ILE A N 1
ATOM 730 C CA . ILE A 1 88 ? -13.158 9.798 12.305 1.00 91.38 88 ILE A CA 1
ATOM 731 C C . ILE A 1 88 ? -13.565 11.201 12.774 1.00 91.38 88 ILE A C 1
ATOM 733 O O . ILE A 1 88 ? -13.892 11.381 13.946 1.00 91.38 88 ILE A O 1
ATOM 737 N N . THR A 1 89 ? -13.647 12.172 11.859 1.00 90.00 89 THR A N 1
ATOM 738 C CA . THR A 1 89 ? -14.099 13.536 12.165 1.00 90.00 89 THR A CA 1
ATOM 739 C C . THR A 1 89 ? -15.571 13.575 12.567 1.00 90.00 89 THR A C 1
ATOM 741 O O . THR A 1 89 ? -15.906 14.229 13.550 1.00 90.00 89 THR A O 1
ATOM 744 N N . SER A 1 90 ? -16.459 12.859 11.866 1.00 88.75 90 SER A N 1
ATOM 745 C CA . SER A 1 90 ? -17.887 12.809 12.225 1.00 88.75 90 SER A CA 1
ATOM 746 C C . SER A 1 90 ? -18.115 12.199 13.603 1.00 88.75 90 SER A C 1
ATOM 748 O O . SER A 1 90 ? -18.994 12.629 14.347 1.00 88.75 90 SER A O 1
ATOM 750 N N . LEU A 1 91 ? -17.279 11.226 13.962 1.00 87.81 91 LEU A N 1
ATOM 751 C CA . LEU A 1 91 ? -17.292 10.616 15.271 1.00 87.81 91 LEU A CA 1
ATOM 752 C C . LEU A 1 91 ? -16.509 11.441 16.291 1.00 87.81 91 LEU A C 1
ATOM 754 O O . LEU A 1 91 ? -16.530 11.043 17.439 1.00 87.81 91 LEU A O 1
ATOM 758 N N . LYS A 1 92 ? -15.866 12.563 15.944 1.00 88.00 92 LYS A N 1
ATOM 759 C CA . LYS A 1 92 ? -15.034 13.363 16.865 1.00 88.00 92 LYS A CA 1
ATOM 760 C C . LYS A 1 92 ? -14.006 12.510 17.627 1.00 88.00 92 LYS A C 1
ATOM 762 O O . LYS A 1 92 ? -13.796 12.681 18.825 1.00 88.00 92 LYS A O 1
ATOM 767 N N . ILE A 1 93 ? -13.408 11.536 16.943 1.00 87.88 93 ILE A N 1
ATOM 768 C CA . ILE A 1 93 ? -12.423 10.641 17.550 1.00 87.88 93 ILE A CA 1
ATOM 769 C C . ILE A 1 93 ? -11.047 11.297 17.481 1.00 87.88 93 ILE A C 1
ATOM 771 O O . ILE A 1 93 ? -10.505 11.497 16.395 1.00 87.88 93 ILE A O 1
ATOM 775 N N . ASP A 1 94 ? -10.465 11.562 18.646 1.00 88.25 94 ASP A N 1
ATOM 776 C CA . ASP A 1 94 ? -9.021 11.718 18.795 1.00 88.25 94 ASP A CA 1
ATOM 777 C C . ASP A 1 94 ? -8.421 10.356 19.156 1.00 88.25 94 ASP A C 1
ATOM 779 O O . ASP A 1 94 ? -8.829 9.736 20.138 1.00 88.25 94 ASP A O 1
ATOM 783 N N . SER A 1 95 ? -7.467 9.872 18.359 1.00 85.88 95 SER A N 1
ATOM 784 C CA . SER A 1 95 ? -6.915 8.520 18.495 1.00 85.88 95 SER A CA 1
ATOM 785 C C . SER A 1 95 ? -6.315 8.231 19.872 1.00 85.88 95 SER A C 1
ATOM 787 O O . SER A 1 95 ? -6.480 7.123 20.388 1.00 85.88 95 SER A O 1
ATOM 789 N N . ASN A 1 96 ? -5.627 9.207 20.472 1.00 85.12 96 ASN A N 1
ATOM 790 C CA . ASN A 1 96 ? -4.952 9.026 21.756 1.00 85.12 96 ASN A CA 1
ATOM 791 C C . ASN A 1 96 ? -5.967 9.027 22.897 1.00 85.12 96 ASN A C 1
ATOM 793 O O . ASN A 1 96 ? -5.921 8.167 23.779 1.00 85.12 96 ASN A O 1
ATOM 797 N N . ILE A 1 97 ? -6.914 9.965 22.854 1.00 87.31 97 ILE A N 1
ATOM 798 C CA . ILE A 1 97 ? -7.979 10.066 23.854 1.00 87.31 97 ILE A CA 1
ATOM 799 C C . ILE A 1 97 ? -8.890 8.840 23.786 1.00 87.31 97 ILE A C 1
ATOM 801 O O . ILE A 1 97 ? -9.228 8.272 24.821 1.00 87.31 97 ILE A O 1
ATOM 805 N N . PHE A 1 98 ? -9.254 8.402 22.584 1.00 89.88 98 PHE A N 1
ATOM 806 C CA . PHE A 1 98 ? -10.166 7.286 22.364 1.00 89.88 98 PHE A CA 1
ATOM 807 C C . PHE A 1 98 ? -9.621 5.973 22.923 1.00 89.88 98 PHE A C 1
ATOM 809 O O . PHE A 1 98 ? -10.307 5.300 23.690 1.00 89.88 98 PHE A O 1
ATOM 816 N N . LEU A 1 99 ? -8.366 5.631 22.609 1.00 90.81 99 LEU A N 1
ATOM 817 C CA . LEU A 1 99 ? -7.728 4.429 23.152 1.00 90.81 99 LEU A CA 1
ATOM 818 C C . LEU A 1 99 ? -7.589 4.493 24.675 1.00 90.81 99 LEU A C 1
ATOM 820 O O . LEU A 1 99 ? -7.901 3.514 25.350 1.00 90.81 99 LEU A O 1
ATOM 824 N N . ARG A 1 100 ? -7.201 5.654 25.218 1.00 91.31 100 ARG A N 1
ATOM 825 C CA . ARG A 1 100 ? -7.124 5.857 26.668 1.00 91.31 100 ARG A CA 1
ATOM 826 C C . ARG A 1 100 ? -8.486 5.664 27.339 1.00 91.31 100 ARG A C 1
ATOM 828 O O . ARG A 1 100 ? -8.574 4.940 28.322 1.00 91.31 100 ARG A O 1
ATOM 835 N N . LYS A 1 101 ? -9.558 6.251 26.794 1.00 90.31 101 LYS A N 1
ATOM 836 C CA . LYS A 1 101 ? -10.916 6.104 27.341 1.00 90.31 101 LYS A CA 1
ATOM 837 C C . LYS A 1 101 ? -11.417 4.669 27.278 1.00 90.31 101 LYS A C 1
ATOM 839 O O . LYS A 1 101 ? -12.126 4.242 28.185 1.00 90.31 101 LYS A O 1
ATOM 844 N N . ILE A 1 102 ? -11.070 3.913 26.239 1.00 91.31 102 ILE A N 1
ATOM 845 C CA . ILE A 1 102 ? -11.395 2.485 26.195 1.00 91.31 102 ILE A CA 1
ATOM 846 C C . ILE A 1 102 ? -10.715 1.752 27.354 1.00 91.31 102 ILE A C 1
ATOM 848 O O . ILE A 1 102 ? -11.386 1.008 28.064 1.00 91.31 102 ILE A O 1
ATOM 852 N N . ASP A 1 103 ? -9.427 2.006 27.585 1.00 91.88 103 ASP A N 1
ATOM 853 C CA . ASP A 1 103 ? -8.673 1.367 28.667 1.00 91.88 103 ASP A CA 1
ATOM 854 C C . ASP A 1 103 ? -9.212 1.743 30.055 1.00 91.88 103 ASP A C 1
ATOM 856 O O . ASP A 1 103 ? -9.446 0.860 30.880 1.00 91.88 103 ASP A O 1
ATOM 860 N N . GLU A 1 104 ? -9.528 3.021 30.280 1.00 92.75 104 GLU A N 1
ATOM 861 C CA . GLU A 1 104 ? -10.164 3.497 31.515 1.00 92.75 104 GLU A CA 1
ATOM 862 C C . GLU A 1 104 ? -11.526 2.827 31.766 1.00 92.75 104 GLU A C 1
ATOM 864 O O . GLU A 1 104 ? -11.840 2.450 32.896 1.00 92.75 104 GLU A O 1
ATOM 869 N N . ASN A 1 105 ? -12.357 2.665 30.729 1.00 90.81 105 ASN A N 1
ATOM 870 C CA . ASN A 1 105 ? -13.663 2.016 30.866 1.00 90.81 105 ASN A CA 1
ATOM 871 C C . ASN A 1 105 ? -13.539 0.500 31.077 1.00 90.81 105 ASN A C 1
ATOM 873 O O . ASN A 1 105 ? -14.289 -0.057 31.875 1.00 90.81 105 ASN A O 1
ATOM 877 N N . ILE A 1 106 ? -12.574 -0.167 30.436 1.00 91.69 106 ILE A N 1
ATOM 878 C CA . ILE A 1 106 ? -12.281 -1.583 30.703 1.00 91.69 106 ILE A CA 1
ATOM 879 C C . ILE A 1 106 ? -11.836 -1.771 32.160 1.00 91.69 106 ILE A C 1
ATOM 881 O O . ILE A 1 106 ? -12.292 -2.703 32.821 1.00 91.69 106 ILE A O 1
ATOM 885 N N . GLU A 1 107 ? -10.987 -0.886 32.689 1.00 92.75 107 GLU A N 1
ATOM 886 C CA . GLU A 1 107 ? -10.550 -0.949 34.087 1.00 92.75 107 GLU A CA 1
ATOM 887 C C . GLU A 1 107 ? -11.721 -0.750 35.062 1.00 92.75 107 GLU A C 1
ATOM 889 O O . GLU A 1 107 ? -11.844 -1.493 36.038 1.00 92.75 107 GLU A O 1
ATOM 894 N N . LYS A 1 108 ? -12.624 0.200 34.780 1.00 91.12 108 LYS A N 1
ATOM 895 C CA . LYS A 1 108 ? -13.854 0.400 35.567 1.00 91.12 108 LYS A CA 1
ATOM 896 C C . LYS A 1 108 ? -14.741 -0.846 35.568 1.00 91.12 108 LYS A C 1
ATOM 898 O O . LYS A 1 108 ? -15.181 -1.262 36.637 1.00 91.12 108 LYS A O 1
ATOM 903 N N . LEU A 1 109 ? -14.955 -1.464 34.405 1.00 89.56 109 LEU A N 1
ATOM 904 C CA . LEU A 1 109 ? -15.750 -2.691 34.289 1.00 89.56 109 LEU A CA 1
ATOM 905 C C . LEU A 1 109 ? -15.104 -3.870 35.027 1.00 89.56 109 LEU A C 1
ATOM 907 O O . LEU A 1 109 ? -15.819 -4.663 35.628 1.00 89.56 109 LEU A O 1
ATOM 911 N N . ASN A 1 110 ? -13.771 -3.984 35.028 1.00 89.75 110 ASN A N 1
ATOM 912 C CA . ASN A 1 110 ? -13.076 -5.020 35.802 1.00 89.75 110 ASN A CA 1
ATOM 913 C C . ASN A 1 110 ? -13.303 -4.853 37.308 1.00 89.75 110 ASN A C 1
ATOM 915 O O . ASN A 1 110 ? -13.622 -5.829 37.976 1.00 89.75 110 ASN A O 1
ATOM 919 N N . LYS A 1 111 ? -13.210 -3.621 37.827 1.00 90.62 111 LYS A N 1
ATOM 920 C CA . LYS A 1 111 ? -13.481 -3.334 39.247 1.00 90.62 111 LYS A CA 1
ATOM 921 C C . LYS A 1 111 ? -14.929 -3.647 39.628 1.00 90.62 111 LYS A C 1
ATOM 923 O O . LYS A 1 111 ? -15.164 -4.201 40.693 1.00 90.62 111 LYS A O 1
ATOM 928 N N . GLN A 1 112 ? -15.886 -3.330 38.752 1.00 87.19 112 GLN A N 1
ATOM 929 C CA . GLN A 1 112 ? -17.293 -3.689 38.958 1.00 87.19 112 GLN A CA 1
ATOM 930 C C . GLN A 1 112 ? -17.496 -5.208 38.930 1.00 87.19 112 GLN A C 1
ATOM 932 O O . GLN A 1 112 ? -18.151 -5.747 39.807 1.00 87.19 112 GLN A O 1
ATOM 937 N N . LEU A 1 113 ? -16.884 -5.919 37.980 1.00 86.94 113 LEU A N 1
ATOM 938 C CA . LEU A 1 113 ? -16.955 -7.382 37.912 1.00 86.94 113 LEU A CA 1
ATOM 939 C C . LEU A 1 113 ? -16.375 -8.065 39.159 1.00 86.94 113 LEU A C 1
ATOM 941 O O . LEU A 1 113 ? -16.931 -9.061 39.605 1.00 86.94 113 LEU A O 1
ATOM 945 N N . GLU A 1 114 ? -15.282 -7.546 39.721 1.00 85.88 114 GLU A N 1
ATOM 946 C CA . GLU A 1 114 ? -14.698 -8.057 40.970 1.00 85.88 114 GLU A CA 1
ATOM 947 C C . GLU A 1 114 ? -15.624 -7.846 42.176 1.00 85.88 114 GLU A C 1
ATOM 949 O O . GLU A 1 114 ? -15.687 -8.710 43.048 1.00 85.88 114 GLU A O 1
ATOM 954 N N . GLN A 1 115 ? -16.352 -6.725 42.216 1.00 81.38 115 GLN A N 1
ATOM 955 C CA . GLN A 1 115 ? -17.330 -6.425 43.265 1.00 81.38 115 GLN A CA 1
ATOM 956 C C . GLN A 1 115 ? -18.579 -7.306 43.138 1.00 81.38 115 GLN A C 1
ATOM 958 O O . GLN A 1 115 ? -18.940 -7.985 44.090 1.00 81.38 115 GLN A O 1
ATOM 963 N N . GLU A 1 116 ? -19.177 -7.385 41.949 1.00 79.00 116 GLU A N 1
ATOM 964 C CA . GLU A 1 116 ? -20.401 -8.164 41.699 1.00 79.00 116 GLU A CA 1
ATOM 965 C C . GLU A 1 116 ? -20.185 -9.683 41.810 1.00 79.00 116 GLU A C 1
ATOM 967 O O . GLU A 1 116 ? -21.122 -10.439 42.065 1.00 79.00 116 GLU A O 1
ATOM 972 N N . PHE A 1 117 ? -18.944 -10.160 41.661 1.00 71.00 117 PHE A N 1
ATOM 973 C CA . PHE A 1 117 ? -18.603 -11.559 41.936 1.00 71.00 117 PHE A CA 1
ATOM 974 C C . PHE A 1 117 ? -18.822 -11.932 43.412 1.00 71.00 117 PHE A C 1
ATOM 976 O O . PHE A 1 117 ? -19.049 -13.102 43.715 1.00 71.00 117 PHE A O 1
ATOM 983 N N . LEU A 1 118 ? -18.765 -10.955 44.324 1.00 70.88 118 LEU A N 1
ATOM 984 C CA . LEU A 1 118 ? -19.054 -11.151 45.746 1.00 70.88 118 LEU A CA 1
ATOM 985 C C . LEU A 1 118 ? -20.564 -11.186 46.031 1.00 70.88 118 LEU A C 1
ATOM 987 O O . LEU A 1 118 ? -20.973 -11.836 46.990 1.00 70.88 118 LEU A O 1
ATOM 991 N N . ASP A 1 119 ? -21.367 -10.532 45.186 1.00 71.69 119 ASP A N 1
ATOM 992 C CA . ASP A 1 119 ? -22.809 -10.324 45.381 1.00 71.69 119 ASP A CA 1
ATOM 993 C C . ASP A 1 119 ? -23.692 -11.324 44.586 1.00 71.69 119 ASP A C 1
ATOM 995 O O . ASP A 1 119 ? -24.917 -11.310 44.703 1.00 71.69 119 ASP A O 1
ATOM 999 N N . GLU A 1 120 ? -23.079 -12.233 43.812 1.00 76.25 120 GLU A N 1
ATOM 1000 C CA . GLU A 1 120 ? -23.695 -13.350 43.059 1.00 76.25 120 GLU A CA 1
ATOM 1001 C C . GLU A 1 120 ? -24.744 -12.978 41.972 1.00 76.25 120 GLU A C 1
ATOM 1003 O O . GLU A 1 120 ? -25.421 -13.868 41.443 1.00 76.25 120 GLU A O 1
ATOM 1008 N N . ASP A 1 121 ? -24.858 -11.714 41.532 1.00 81.38 121 ASP A N 1
ATOM 1009 C CA . ASP A 1 121 ? -25.764 -11.346 40.422 1.00 81.38 121 ASP A CA 1
ATOM 1010 C C . ASP A 1 121 ? -25.212 -11.783 39.050 1.00 81.38 121 ASP A C 1
ATOM 1012 O O . ASP A 1 121 ? -24.475 -11.086 38.338 1.00 81.38 121 ASP A O 1
ATOM 1016 N N . GLN A 1 122 ? -25.623 -12.981 38.639 1.00 81.69 122 GLN A N 1
ATOM 1017 C CA . GLN A 1 122 ? -25.203 -13.596 37.386 1.00 81.69 122 GLN A CA 1
ATOM 1018 C C . GLN A 1 122 ? -25.716 -12.857 36.133 1.00 81.69 122 GLN A C 1
ATOM 1020 O O . GLN A 1 122 ? -25.087 -12.942 35.073 1.00 81.69 122 GLN A O 1
ATOM 1025 N N . GLU A 1 123 ? -26.838 -12.132 36.202 1.00 85.56 123 GLU A N 1
ATOM 1026 C CA . GLU A 1 123 ? -27.349 -11.374 35.054 1.00 85.56 123 GLU A CA 1
ATOM 1027 C C . GLU A 1 123 ? -26.516 -10.109 34.830 1.00 85.56 123 GLU A C 1
ATOM 1029 O O . GLU A 1 123 ? -26.136 -9.807 33.690 1.00 85.56 123 GLU A O 1
ATOM 1034 N N . LEU A 1 124 ? -26.189 -9.399 35.910 1.00 83.50 124 LEU A N 1
ATOM 1035 C CA . LEU A 1 124 ? -25.347 -8.209 35.865 1.00 83.50 124 LEU A CA 1
ATOM 1036 C C . LEU A 1 124 ? -23.916 -8.544 35.427 1.00 83.50 124 LEU A C 1
ATOM 1038 O O . LEU A 1 124 ? -23.398 -7.909 34.504 1.00 83.50 124 LEU A O 1
ATOM 1042 N N . MET A 1 125 ? -23.322 -9.616 35.964 1.00 82.38 125 MET A N 1
ATOM 1043 C CA . MET A 1 125 ? -22.005 -10.096 35.526 1.00 82.38 125 MET A CA 1
ATOM 1044 C C . MET A 1 125 ? -21.949 -10.401 34.023 1.00 82.38 125 MET A C 1
ATOM 1046 O O . MET A 1 125 ? -20.956 -10.097 33.356 1.00 82.38 125 MET A O 1
ATOM 1050 N N . ASN A 1 126 ? -23.004 -10.992 33.455 1.00 86.88 126 ASN A N 1
ATOM 1051 C CA . ASN A 1 126 ? -23.058 -11.264 32.018 1.00 86.88 126 ASN A CA 1
ATOM 1052 C C . ASN A 1 126 ? -23.116 -9.968 31.191 1.00 86.88 126 ASN A C 1
ATOM 1054 O O . ASN A 1 126 ? -22.413 -9.859 30.185 1.00 86.88 126 ASN A O 1
ATOM 1058 N N . LYS A 1 127 ? -23.892 -8.966 31.631 1.00 87.19 127 LYS A N 1
ATOM 1059 C CA . LYS A 1 127 ? -23.979 -7.654 30.962 1.00 87.19 127 LYS A CA 1
ATOM 1060 C C . LYS A 1 127 ? -22.637 -6.918 30.964 1.00 87.19 127 LYS A C 1
ATOM 1062 O O . LYS A 1 127 ? -22.200 -6.473 29.903 1.00 87.19 127 LYS A O 1
ATOM 1067 N N . LEU A 1 128 ? -21.968 -6.849 32.117 1.00 86.81 128 LEU A N 1
ATOM 1068 C CA . LEU A 1 128 ? -20.660 -6.196 32.258 1.00 86.81 128 LEU A CA 1
ATOM 1069 C C . LEU A 1 128 ? -19.589 -6.888 31.401 1.00 86.81 128 LEU A C 1
ATOM 1071 O O . LEU A 1 128 ? -18.795 -6.231 30.727 1.00 86.81 128 LEU A O 1
ATOM 1075 N N . ASN A 1 129 ? -19.601 -8.224 31.356 1.00 87.75 129 ASN A N 1
ATOM 1076 C CA . ASN A 1 129 ? -18.697 -8.989 30.495 1.00 87.75 129 ASN A CA 1
ATOM 1077 C C . ASN A 1 129 ? -18.946 -8.744 29.000 1.00 87.75 129 ASN A C 1
ATOM 1079 O O . ASN A 1 129 ? -17.991 -8.664 28.224 1.00 87.75 129 ASN A O 1
ATOM 1083 N N . ASP A 1 130 ? -20.204 -8.632 28.574 1.00 89.12 130 ASP A N 1
ATOM 1084 C CA . ASP A 1 130 ? -20.532 -8.321 27.182 1.00 89.12 130 ASP A CA 1
ATOM 1085 C C . ASP A 1 130 ? -20.072 -6.905 26.796 1.00 89.12 130 ASP A C 1
ATOM 1087 O O . ASP A 1 130 ? -19.519 -6.711 25.713 1.00 89.12 130 ASP A O 1
ATOM 1091 N N . GLU A 1 131 ? -20.221 -5.923 27.687 1.00 88.31 131 GLU A N 1
ATOM 1092 C CA . GLU A 1 131 ? -19.730 -4.552 27.478 1.00 88.31 131 GLU A CA 1
ATOM 1093 C C . GLU A 1 131 ? -18.207 -4.486 27.397 1.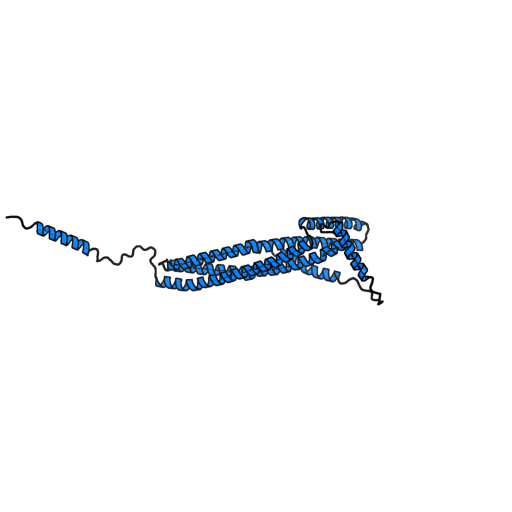00 88.31 131 GLU A C 1
ATOM 1095 O O . GLU A 1 131 ? -17.663 -3.885 26.464 1.00 88.31 131 GLU A O 1
ATOM 1100 N N . LYS A 1 132 ? -17.515 -5.190 28.298 1.00 89.38 132 LYS A N 1
ATOM 1101 C CA . LYS A 1 132 ? -16.058 -5.328 28.263 1.00 89.38 132 LYS A CA 1
ATOM 1102 C C . LYS A 1 132 ? -15.588 -5.925 26.936 1.00 89.38 132 LYS A C 1
ATOM 1104 O O . LYS A 1 132 ? -14.692 -5.374 26.301 1.00 89.38 132 LYS A O 1
ATOM 1109 N N . LYS A 1 133 ? -16.233 -6.996 26.460 1.00 90.31 133 LYS A N 1
ATOM 1110 C CA . LYS A 1 133 ? -15.909 -7.604 25.157 1.00 90.31 133 LYS A CA 1
ATOM 1111 C C . LYS A 1 133 ? -16.113 -6.633 23.999 1.00 90.31 133 LYS A C 1
ATOM 1113 O O . LYS A 1 133 ? -15.332 -6.649 23.049 1.00 90.31 133 LYS A O 1
ATOM 1118 N N . ILE A 1 134 ? -17.160 -5.806 24.027 1.00 88.81 134 ILE A N 1
ATOM 1119 C CA . ILE A 1 134 ? -17.374 -4.790 22.986 1.00 88.81 134 ILE A CA 1
ATOM 1120 C C . ILE A 1 134 ? -16.215 -3.784 22.996 1.00 88.81 134 ILE A C 1
ATOM 1122 O O . ILE A 1 134 ? -15.681 -3.490 21.927 1.00 88.81 134 ILE A O 1
ATOM 1126 N N . LEU A 1 135 ? -15.794 -3.310 24.172 1.00 91.00 135 LEU A N 1
ATOM 1127 C CA . LEU A 1 135 ? -14.678 -2.369 24.321 1.00 91.00 135 LEU A CA 1
ATOM 1128 C C . LEU A 1 135 ? -13.338 -2.951 23.862 1.00 91.00 135 LEU A C 1
ATOM 1130 O O . LEU A 1 135 ? -12.635 -2.312 23.082 1.00 91.00 135 LEU A O 1
ATOM 1134 N N . GLU A 1 136 ? -13.004 -4.175 24.271 1.00 90.94 136 GLU A N 1
ATOM 1135 C CA . GLU A 1 136 ? -11.777 -4.862 23.843 1.00 90.94 136 GLU A CA 1
ATOM 1136 C C . GLU A 1 136 ? -11.740 -5.044 22.320 1.00 90.94 136 GLU A C 1
ATOM 1138 O O . GLU A 1 136 ? -10.742 -4.731 21.666 1.00 90.94 136 GLU A O 1
ATOM 1143 N N . ASN A 1 137 ? -12.856 -5.474 21.726 1.00 87.88 137 ASN A N 1
ATOM 1144 C CA . ASN A 1 137 ? -12.969 -5.599 20.274 1.00 87.88 137 ASN A CA 1
ATOM 1145 C C . ASN A 1 137 ? -12.815 -4.246 19.576 1.00 87.88 137 ASN A C 1
ATOM 1147 O O . ASN A 1 137 ? -12.176 -4.146 18.531 1.00 87.88 137 ASN A O 1
ATOM 1151 N N . LEU A 1 138 ? -13.400 -3.195 20.144 1.00 91.12 138 LEU A N 1
ATOM 1152 C CA . LEU A 1 138 ? -13.349 -1.847 19.598 1.00 91.12 138 LEU A CA 1
ATOM 1153 C C . LEU A 1 138 ? -11.930 -1.257 19.679 1.00 91.12 138 LEU A C 1
ATOM 1155 O O . LEU A 1 138 ? -11.489 -0.646 18.705 1.00 91.12 138 LEU A O 1
ATOM 1159 N N . LYS A 1 139 ? -11.173 -1.552 20.746 1.00 92.25 139 LYS A N 1
ATOM 1160 C CA . LYS A 1 139 ? -9.736 -1.249 20.858 1.00 92.25 139 LYS A CA 1
ATOM 1161 C C . LYS A 1 139 ? -8.936 -1.890 19.726 1.00 92.25 139 LYS A C 1
ATOM 1163 O O . LYS A 1 139 ? -8.245 -1.192 18.985 1.00 92.25 139 LYS A O 1
ATOM 1168 N N . VAL A 1 140 ? -9.060 -3.209 19.565 1.00 91.06 140 VAL A N 1
ATOM 1169 C CA . VAL A 1 140 ? -8.319 -3.975 18.546 1.00 91.06 140 VAL A CA 1
ATOM 1170 C C . VAL A 1 140 ? -8.676 -3.505 17.137 1.00 91.06 140 VAL A C 1
ATOM 1172 O O . VAL A 1 140 ? -7.796 -3.323 16.293 1.00 91.06 140 VAL A O 1
ATOM 1175 N N . ASN A 1 141 ? -9.963 -3.265 16.883 1.00 89.12 141 ASN A N 1
ATOM 1176 C CA . ASN A 1 141 ? -10.449 -2.758 15.606 1.00 89.12 141 ASN A CA 1
ATOM 1177 C C . ASN A 1 141 ? -9.875 -1.376 15.293 1.00 89.12 141 ASN A C 1
ATOM 1179 O O . ASN A 1 141 ? -9.409 -1.154 14.179 1.00 89.12 141 ASN A O 1
ATOM 1183 N N . PHE A 1 142 ? -9.860 -0.463 16.265 1.00 92.12 142 PHE A N 1
ATOM 1184 C CA . PHE A 1 142 ? -9.322 0.878 16.068 1.00 92.12 142 PHE A CA 1
ATOM 1185 C C . PHE A 1 142 ? -7.809 0.872 15.824 1.00 92.12 142 PHE A C 1
ATOM 1187 O O . PHE A 1 142 ? -7.329 1.522 14.901 1.00 92.12 142 PHE A O 1
ATOM 1194 N N . GLN A 1 143 ? -7.049 0.074 16.577 1.00 91.38 143 GLN A N 1
ATOM 1195 C CA . GLN A 1 143 ? -5.612 -0.092 16.329 1.00 91.38 143 GLN A CA 1
ATOM 1196 C C . GLN A 1 143 ? -5.344 -0.679 14.937 1.00 91.38 143 GLN A C 1
ATOM 1198 O O . GLN A 1 143 ? -4.481 -0.192 14.205 1.00 91.38 143 GLN A O 1
ATOM 1203 N N . SER A 1 144 ? -6.122 -1.690 14.540 1.00 89.31 144 SER A N 1
ATOM 1204 C CA . SER A 1 144 ? -6.041 -2.288 13.203 1.00 89.31 144 SER A CA 1
ATOM 1205 C C . SER A 1 144 ? -6.371 -1.275 12.108 1.00 89.31 144 SER A C 1
ATOM 1207 O O . SER A 1 144 ? -5.720 -1.270 11.066 1.00 89.31 144 SER A O 1
ATOM 1209 N N . LEU A 1 145 ? -7.352 -0.403 12.348 1.00 92.25 145 LEU A N 1
ATOM 1210 C CA . LEU A 1 145 ? -7.753 0.659 11.435 1.00 92.25 145 LEU A CA 1
ATOM 1211 C C . LEU A 1 145 ? -6.611 1.654 11.191 1.00 92.25 145 LEU A C 1
ATOM 1213 O O . LEU A 1 145 ? -6.291 1.925 10.035 1.00 92.25 145 LEU A O 1
ATOM 1217 N N . THR A 1 146 ? -5.971 2.149 12.255 1.00 90.44 146 THR A N 1
ATOM 1218 C CA . THR A 1 146 ? -4.833 3.080 12.155 1.00 90.44 146 THR A CA 1
ATOM 1219 C C . THR A 1 146 ? -3.665 2.444 11.406 1.00 90.44 146 THR A C 1
ATOM 1221 O O . THR A 1 146 ? -3.159 3.018 10.446 1.00 90.44 146 THR A O 1
ATOM 1224 N N . LEU A 1 147 ? -3.306 1.203 11.755 1.00 90.56 147 LEU A N 1
ATOM 1225 C CA . LEU A 1 147 ? -2.242 0.471 11.063 1.00 90.56 147 LEU A CA 1
ATOM 1226 C C . LEU A 1 147 ? -2.558 0.230 9.581 1.00 90.56 147 LEU A C 1
ATOM 1228 O O . LEU A 1 147 ? -1.662 0.296 8.741 1.00 90.56 147 LEU A O 1
ATOM 1232 N N . MET A 1 148 ? -3.813 -0.078 9.236 1.00 92.12 148 MET A N 1
ATOM 1233 C CA . MET A 1 148 ? -4.222 -0.231 7.836 1.00 92.12 148 MET A CA 1
ATOM 1234 C C . MET A 1 148 ? -4.114 1.087 7.081 1.00 92.12 148 MET A C 1
ATOM 1236 O O . MET A 1 148 ? -3.571 1.091 5.980 1.00 92.12 148 MET A O 1
ATOM 1240 N N . LYS A 1 149 ? -4.585 2.189 7.672 1.00 94.06 149 LYS A N 1
ATOM 1241 C CA . LYS A 1 149 ? -4.453 3.527 7.093 1.00 94.06 149 LYS A CA 1
ATOM 1242 C C . LYS A 1 149 ? -2.985 3.837 6.804 1.00 94.06 149 LYS A C 1
ATOM 1244 O O . LYS A 1 149 ? -2.659 4.174 5.673 1.00 94.06 149 LYS A O 1
ATOM 1249 N N . ASP A 1 150 ? -2.090 3.635 7.768 1.00 92.12 150 ASP A N 1
ATOM 1250 C CA . ASP A 1 150 ? -0.666 3.941 7.584 1.00 92.12 150 ASP A CA 1
ATOM 1251 C C . ASP A 1 150 ? -0.015 3.062 6.504 1.00 92.12 150 ASP A C 1
ATOM 1253 O O . ASP A 1 150 ? 0.796 3.533 5.705 1.00 92.12 150 ASP A O 1
ATOM 1257 N N . LYS A 1 151 ? -0.404 1.783 6.411 1.00 92.12 151 LYS A N 1
ATOM 1258 C CA . LYS A 1 151 ? 0.068 0.895 5.335 1.00 92.12 151 LYS A CA 1
ATOM 1259 C C . LYS A 1 151 ? -0.458 1.306 3.958 1.00 92.12 151 LYS A C 1
ATOM 1261 O O . LYS A 1 151 ? 0.288 1.220 2.980 1.00 92.12 151 LYS A O 1
ATOM 1266 N N . ILE A 1 152 ? -1.710 1.755 3.869 1.00 94.06 152 ILE A N 1
ATOM 1267 C CA . ILE A 1 152 ? -2.299 2.290 2.635 1.00 94.06 152 ILE A CA 1
ATOM 1268 C C . ILE A 1 152 ? -1.549 3.561 2.209 1.00 94.06 152 ILE A C 1
ATOM 1270 O O . ILE A 1 152 ? -1.119 3.647 1.058 1.00 94.06 152 ILE A O 1
ATOM 1274 N N . ASP A 1 153 ? -1.310 4.488 3.140 1.00 94.38 153 ASP A N 1
ATOM 1275 C CA . ASP A 1 153 ? -0.552 5.722 2.898 1.00 94.38 153 ASP A CA 1
ATOM 1276 C C . ASP A 1 153 ? 0.865 5.427 2.401 1.00 94.38 153 ASP A C 1
ATOM 1278 O O . ASP A 1 153 ? 1.307 6.002 1.403 1.00 94.38 153 ASP A O 1
ATOM 1282 N N . ASN A 1 154 ? 1.564 4.490 3.050 1.00 92.75 154 ASN A N 1
ATOM 1283 C CA . ASN A 1 154 ? 2.910 4.074 2.659 1.00 92.75 154 ASN A CA 1
ATOM 1284 C C . ASN A 1 154 ? 2.937 3.428 1.263 1.00 92.75 154 ASN A C 1
ATOM 1286 O O . ASN A 1 154 ? 3.864 3.658 0.485 1.00 92.75 154 ASN A O 1
ATOM 1290 N N . SER A 1 155 ? 1.909 2.646 0.921 1.00 93.00 155 SER A N 1
ATOM 1291 C CA . SER A 1 155 ? 1.814 1.969 -0.380 1.00 93.00 155 SER A CA 1
ATOM 1292 C C . SER A 1 155 ? 1.689 2.956 -1.546 1.00 93.00 155 SER A C 1
ATOM 1294 O O . SER A 1 155 ? 2.178 2.688 -2.641 1.00 93.00 155 SER A O 1
ATOM 1296 N N . ILE A 1 156 ? 1.062 4.112 -1.322 1.00 92.50 156 ILE A N 1
ATOM 1297 C CA . ILE A 1 156 ? 0.917 5.156 -2.343 1.00 92.50 156 ILE A CA 1
ATOM 1298 C C . ILE A 1 156 ? 2.075 6.150 -2.311 1.00 92.50 156 ILE A C 1
ATOM 1300 O O . ILE A 1 156 ? 2.641 6.461 -3.355 1.00 92.50 156 ILE A O 1
ATOM 1304 N N . SER A 1 157 ? 2.438 6.642 -1.130 1.00 90.25 157 SER A N 1
ATOM 1305 C CA . SER A 1 157 ? 3.438 7.709 -1.000 1.00 90.25 157 SER A CA 1
ATOM 1306 C C . SER A 1 157 ? 4.840 7.224 -1.352 1.00 90.25 157 SER A C 1
ATOM 1308 O O . SER A 1 157 ? 5.576 7.930 -2.037 1.00 90.25 157 SER A O 1
ATOM 1310 N N . ASN A 1 158 ? 5.183 6.007 -0.924 1.00 91.62 158 ASN A N 1
ATOM 1311 C CA . ASN A 1 158 ? 6.528 5.463 -1.076 1.00 91.62 158 ASN A CA 1
ATOM 1312 C C . ASN A 1 158 ? 6.551 4.391 -2.162 1.00 91.62 158 ASN A C 1
ATOM 1314 O O . ASN A 1 158 ? 7.166 4.591 -3.202 1.00 91.62 158 ASN A O 1
ATOM 1318 N N . VAL A 1 159 ? 5.800 3.298 -1.988 1.00 92.00 159 VAL A N 1
ATOM 1319 C CA . VAL A 1 159 ? 5.925 2.130 -2.880 1.00 92.00 159 VAL A CA 1
ATOM 1320 C C . VAL A 1 159 ? 5.560 2.470 -4.327 1.00 92.00 159 VAL A C 1
ATOM 1322 O O . VAL A 1 159 ? 6.353 2.212 -5.226 1.00 92.00 159 VAL A O 1
ATOM 1325 N N . LEU A 1 160 ? 4.399 3.085 -4.579 1.00 94.31 160 LEU A N 1
ATOM 1326 C CA . LEU A 1 160 ? 4.024 3.502 -5.936 1.00 94.31 160 LEU A CA 1
ATOM 1327 C C . LEU A 1 160 ? 5.025 4.513 -6.519 1.00 94.31 160 LEU A C 1
ATOM 1329 O O . LEU A 1 160 ? 5.381 4.404 -7.688 1.00 94.31 160 LEU A O 1
ATOM 1333 N N . SER A 1 161 ? 5.483 5.475 -5.715 1.00 94.00 161 SER A N 1
ATOM 1334 C CA . SER A 1 161 ? 6.463 6.488 -6.130 1.00 94.00 161 SER A CA 1
ATOM 1335 C C . SER A 1 161 ? 7.789 5.859 -6.567 1.00 94.00 161 SER A C 1
ATOM 1337 O O . SER A 1 161 ? 8.306 6.190 -7.632 1.00 94.00 161 SER A O 1
ATOM 1339 N N . ASP A 1 162 ? 8.298 4.894 -5.802 1.00 94.50 162 ASP A N 1
ATOM 1340 C CA . ASP A 1 162 ? 9.546 4.197 -6.106 1.00 94.50 162 ASP A CA 1
ATOM 1341 C C . ASP A 1 162 ? 9.426 3.364 -7.385 1.00 94.50 162 ASP A C 1
ATOM 1343 O O . ASP A 1 162 ? 10.302 3.423 -8.244 1.00 94.50 162 ASP A O 1
ATOM 1347 N N . GLN A 1 163 ? 8.305 2.657 -7.567 1.00 95.94 163 GLN A N 1
ATOM 1348 C CA . GLN A 1 163 ? 8.052 1.896 -8.793 1.00 95.94 163 GLN A CA 1
ATOM 1349 C C . GLN A 1 163 ? 7.988 2.795 -10.037 1.00 95.94 163 GLN A C 1
ATOM 1351 O O . GLN A 1 163 ? 8.494 2.419 -11.094 1.00 95.94 163 GLN A O 1
ATOM 1356 N N . LEU A 1 164 ? 7.399 3.989 -9.921 1.00 96.25 164 LEU A N 1
ATOM 1357 C CA . LEU A 1 164 ? 7.350 4.962 -11.016 1.00 96.25 164 LEU A CA 1
ATOM 1358 C C . LEU A 1 164 ? 8.745 5.475 -11.376 1.00 96.25 164 LEU A C 1
ATOM 1360 O O . LEU A 1 164 ? 9.105 5.449 -12.548 1.00 96.25 164 LEU A O 1
ATOM 1364 N N . LYS A 1 165 ? 9.551 5.852 -10.377 1.00 96.62 165 LYS A N 1
ATOM 1365 C CA . LYS A 1 165 ? 10.939 6.290 -10.595 1.00 96.62 165 LYS A CA 1
ATOM 1366 C C . LYS A 1 165 ? 11.788 5.199 -11.241 1.00 96.62 165 LYS A C 1
ATOM 1368 O O . LYS A 1 165 ? 12.585 5.485 -12.128 1.00 96.62 165 LYS A O 1
ATOM 1373 N N . SER A 1 166 ? 11.622 3.944 -10.817 1.00 96.38 166 SER A N 1
ATOM 1374 C CA . SER A 1 166 ? 12.306 2.816 -11.453 1.00 96.38 166 SER A CA 1
ATOM 1375 C C . SER A 1 166 ? 11.896 2.669 -12.918 1.00 96.38 166 SER A C 1
ATOM 1377 O O . SER A 1 166 ? 12.764 2.514 -13.771 1.00 96.38 166 SER A O 1
ATOM 1379 N N . ALA A 1 167 ? 10.600 2.765 -13.229 1.00 97.38 167 ALA A N 1
ATOM 1380 C CA . ALA A 1 167 ? 10.115 2.683 -14.605 1.00 97.38 167 ALA A CA 1
ATOM 1381 C C . ALA A 1 167 ? 10.653 3.826 -15.487 1.00 97.38 167 ALA A C 1
ATOM 1383 O O . ALA A 1 167 ? 11.125 3.561 -16.589 1.00 97.38 167 ALA A O 1
ATOM 1384 N N . GLU A 1 168 ? 10.653 5.061 -14.977 1.00 96.88 168 GLU A N 1
ATOM 1385 C CA . GLU A 1 168 ? 11.239 6.235 -15.643 1.00 96.88 168 GLU A CA 1
ATOM 1386 C C . GLU A 1 168 ? 12.742 6.041 -15.906 1.00 96.88 168 GLU A C 1
ATOM 1388 O O . GLU A 1 168 ? 13.213 6.279 -17.014 1.00 96.88 168 GLU A O 1
ATOM 1393 N N . SER A 1 169 ? 13.493 5.521 -14.928 1.00 97.38 169 SER A N 1
ATOM 1394 C CA . SER A 1 169 ? 14.926 5.240 -15.089 1.00 97.38 169 SER A CA 1
ATOM 1395 C C . SER A 1 169 ? 15.207 4.158 -16.142 1.00 97.38 169 SER A C 1
ATOM 1397 O O . SER A 1 169 ? 16.156 4.284 -16.919 1.00 97.38 169 SER A O 1
ATOM 1399 N N . TYR A 1 170 ? 14.381 3.108 -16.210 1.00 97.69 170 TYR A N 1
ATOM 1400 C CA . TYR A 1 170 ? 14.494 2.094 -17.263 1.00 97.69 170 TYR A CA 1
ATOM 1401 C C . TYR A 1 170 ? 14.144 2.659 -18.645 1.00 97.69 170 TYR A C 1
ATOM 1403 O O . TYR A 1 170 ? 14.818 2.325 -19.619 1.00 97.69 170 TYR A O 1
ATOM 1411 N N . GLU A 1 171 ? 13.131 3.525 -18.742 1.00 97.25 171 GLU A N 1
ATOM 1412 C CA . GLU A 1 171 ? 12.760 4.192 -19.994 1.00 97.25 171 GLU A CA 1
ATOM 1413 C C . GLU A 1 171 ? 13.889 5.102 -20.490 1.00 97.25 171 GLU A C 1
ATOM 1415 O O . GLU A 1 171 ? 14.269 5.024 -21.658 1.00 97.25 171 GLU A O 1
ATOM 1420 N N . GLU A 1 172 ? 14.477 5.907 -19.602 1.00 96.81 172 GLU A N 1
ATOM 1421 C CA . GLU A 1 172 ? 15.621 6.766 -19.917 1.00 96.81 172 GLU A CA 1
ATOM 1422 C C . GLU A 1 172 ? 16.833 5.938 -20.372 1.00 96.81 172 GLU A C 1
ATOM 1424 O O . GLU A 1 172 ? 17.460 6.242 -21.388 1.00 96.81 172 GLU A O 1
ATOM 1429 N N . SER A 1 173 ? 17.137 4.839 -19.674 1.00 96.38 173 SER A N 1
ATOM 1430 C CA . SER A 1 173 ? 18.216 3.923 -20.060 1.00 96.38 173 SER A CA 1
ATOM 1431 C C . SER A 1 173 ? 17.989 3.305 -21.444 1.00 96.38 173 SER A C 1
ATOM 1433 O O . SER A 1 173 ? 18.928 3.209 -22.243 1.00 96.38 173 SER A O 1
ATOM 1435 N N . ALA A 1 174 ? 16.748 2.926 -21.758 1.00 97.06 174 ALA A N 1
ATOM 1436 C CA . ALA A 1 174 ? 16.384 2.394 -23.064 1.00 97.06 174 ALA A CA 1
ATOM 1437 C C . ALA A 1 174 ? 16.463 3.455 -24.170 1.00 97.06 174 ALA A C 1
ATOM 1439 O O . ALA A 1 174 ? 16.966 3.152 -25.250 1.00 97.06 174 ALA A O 1
ATOM 1440 N N . LEU A 1 175 ? 16.020 4.688 -23.903 1.00 96.06 175 LEU A N 1
ATOM 1441 C CA . LEU A 1 175 ? 16.136 5.809 -24.838 1.00 96.06 175 LEU A CA 1
ATOM 1442 C C . LEU A 1 175 ? 17.605 6.103 -25.155 1.00 96.06 175 LEU A C 1
ATOM 1444 O O . LEU A 1 175 ? 17.992 6.097 -26.321 1.00 96.06 175 LEU A O 1
ATOM 1448 N N . ASN A 1 176 ? 18.436 6.256 -24.122 1.00 97.06 176 ASN A N 1
ATOM 1449 C CA . ASN A 1 176 ? 19.870 6.488 -24.283 1.00 97.06 176 ASN A CA 1
ATOM 1450 C C . ASN A 1 176 ? 20.526 5.356 -25.086 1.00 97.06 176 ASN A C 1
ATOM 1452 O O . ASN A 1 176 ? 21.328 5.610 -25.981 1.00 97.06 176 ASN A O 1
ATOM 1456 N N . SER A 1 177 ? 20.148 4.103 -24.813 1.00 96.75 177 SER A N 1
ATOM 1457 C CA . SER A 1 177 ? 20.658 2.950 -25.562 1.00 96.75 177 SER A CA 1
ATOM 1458 C C . SER A 1 177 ? 20.207 2.969 -27.023 1.00 96.75 177 SER A C 1
ATOM 1460 O O . SER A 1 177 ? 20.998 2.665 -27.911 1.00 96.75 177 SER A O 1
ATOM 1462 N N . PHE A 1 178 ? 18.956 3.349 -27.290 1.00 96.56 178 PHE A N 1
ATOM 1463 C CA . PHE A 1 178 ? 18.410 3.449 -28.642 1.00 96.56 178 PHE A CA 1
ATOM 1464 C C . PHE A 1 178 ? 19.120 4.527 -29.469 1.00 96.56 178 PHE A C 1
ATOM 1466 O O . PHE A 1 178 ? 19.544 4.252 -30.593 1.00 96.56 178 PHE A O 1
ATOM 1473 N N . GLU A 1 179 ? 19.317 5.716 -28.899 1.00 95.88 179 GLU A N 1
ATOM 1474 C CA . GLU A 1 179 ? 20.065 6.803 -29.538 1.00 95.88 179 GLU A CA 1
ATOM 1475 C C . GLU A 1 179 ? 21.541 6.442 -29.752 1.00 95.88 179 GLU A C 1
ATOM 1477 O O . GLU A 1 179 ? 22.139 6.805 -30.765 1.00 95.88 179 GLU A O 1
ATOM 1482 N N . GLU A 1 180 ? 22.145 5.703 -28.821 1.00 95.81 180 GLU A N 1
ATOM 1483 C CA . GLU A 1 180 ? 23.542 5.285 -28.932 1.00 95.81 180 GLU A CA 1
ATOM 1484 C C . GLU A 1 180 ? 23.744 4.235 -30.030 1.00 95.81 180 GLU A C 1
ATOM 1486 O O . GLU A 1 180 ? 24.761 4.271 -30.728 1.00 95.81 180 GLU A O 1
ATOM 1491 N N . ILE A 1 181 ? 22.753 3.363 -30.278 1.00 93.00 181 ILE A N 1
ATOM 1492 C CA . ILE A 1 181 ? 22.797 2.445 -31.425 1.00 93.00 181 ILE A CA 1
ATOM 1493 C C . ILE A 1 181 ? 22.997 3.237 -32.718 1.00 93.00 181 ILE A C 1
ATOM 1495 O O . ILE A 1 181 ? 23.707 2.773 -33.603 1.00 93.00 181 ILE A O 1
ATOM 1499 N N . GLU A 1 182 ? 22.421 4.431 -32.868 1.00 89.81 182 GLU A N 1
ATOM 1500 C CA . GLU A 1 182 ? 22.602 5.228 -34.085 1.00 89.81 182 GLU A CA 1
ATOM 1501 C C . GLU A 1 182 ? 24.056 5.650 -34.303 1.00 89.81 182 GLU A C 1
ATOM 1503 O O . GLU A 1 182 ? 24.516 5.620 -35.449 1.00 89.81 182 GLU A O 1
ATOM 1508 N N . LYS A 1 183 ? 24.770 5.949 -33.213 1.00 90.75 183 LYS A N 1
ATOM 1509 C CA . LYS A 1 183 ? 26.122 6.519 -33.197 1.00 90.75 183 LYS A CA 1
ATOM 1510 C C . LYS A 1 183 ? 27.229 5.467 -33.297 1.00 90.75 183 LYS A C 1
ATOM 1512 O O . LYS A 1 183 ? 28.287 5.763 -33.850 1.00 90.75 183 LYS A O 1
ATOM 1517 N N . VAL A 1 184 ? 27.007 4.248 -32.800 1.00 90.62 184 VAL A N 1
ATOM 1518 C CA . VAL A 1 184 ? 28.022 3.180 -32.836 1.00 90.62 184 VAL A CA 1
ATOM 1519 C C . VAL A 1 184 ? 28.156 2.539 -34.223 1.00 90.62 184 VAL A C 1
ATOM 1521 O O . VAL A 1 184 ? 27.172 2.304 -34.927 1.00 90.62 184 VAL A O 1
ATOM 1524 N N . LEU A 1 185 ? 29.395 2.213 -34.605 1.00 84.56 185 LEU A N 1
ATOM 1525 C CA . LEU A 1 185 ? 29.716 1.471 -35.835 1.00 84.56 185 LEU A CA 1
ATOM 1526 C C . LEU A 1 185 ? 29.890 -0.040 -35.596 1.00 84.56 185 LEU A C 1
ATOM 1528 O O . LEU A 1 185 ? 29.755 -0.831 -36.527 1.00 84.56 185 LEU A O 1
ATOM 1532 N N . ASP A 1 186 ? 30.158 -0.433 -34.349 1.00 89.38 186 ASP A N 1
ATOM 1533 C CA . ASP A 1 186 ? 30.358 -1.819 -33.914 1.00 89.38 186 ASP A CA 1
ATOM 1534 C C . ASP A 1 186 ? 29.010 -2.544 -33.719 1.00 89.38 186 ASP A C 1
ATOM 1536 O O . ASP A 1 186 ? 28.162 -2.126 -32.923 1.00 89.38 186 ASP A O 1
ATOM 1540 N N . ASP A 1 187 ? 28.813 -3.659 -34.429 1.00 89.19 187 ASP A N 1
ATOM 1541 C CA . ASP A 1 187 ? 27.604 -4.482 -34.359 1.00 89.19 187 ASP A CA 1
ATOM 1542 C C . ASP A 1 187 ? 27.432 -5.199 -33.015 1.00 89.19 187 ASP A C 1
ATOM 1544 O O . ASP A 1 187 ? 26.303 -5.356 -32.541 1.00 89.19 187 ASP A O 1
ATOM 1548 N N . LYS A 1 188 ? 28.527 -5.580 -32.349 1.00 92.62 188 LYS A N 1
ATOM 1549 C CA . LYS A 1 188 ? 28.478 -6.202 -31.020 1.00 92.62 188 LYS A CA 1
ATOM 1550 C C . LYS A 1 188 ? 28.029 -5.192 -29.975 1.00 92.62 188 LYS A C 1
ATOM 1552 O O . LYS A 1 188 ? 27.210 -5.529 -29.122 1.00 92.62 188 LYS A O 1
ATOM 1557 N N . LYS A 1 189 ? 28.504 -3.945 -30.067 1.00 93.88 189 LYS A N 1
ATOM 1558 C CA . LYS A 1 189 ? 28.017 -2.851 -29.209 1.00 93.88 189 LYS A CA 1
ATOM 1559 C C . LYS A 1 189 ? 26.545 -2.558 -29.472 1.00 93.88 189 LYS A C 1
ATOM 1561 O O . LYS A 1 189 ? 25.777 -2.469 -28.519 1.00 93.88 189 LYS A O 1
ATOM 1566 N N . ALA A 1 190 ? 26.132 -2.492 -30.739 1.00 93.62 190 ALA A N 1
ATOM 1567 C CA . ALA A 1 190 ? 24.726 -2.304 -31.100 1.00 93.62 190 ALA A CA 1
ATOM 1568 C C . ALA A 1 190 ? 23.825 -3.416 -30.5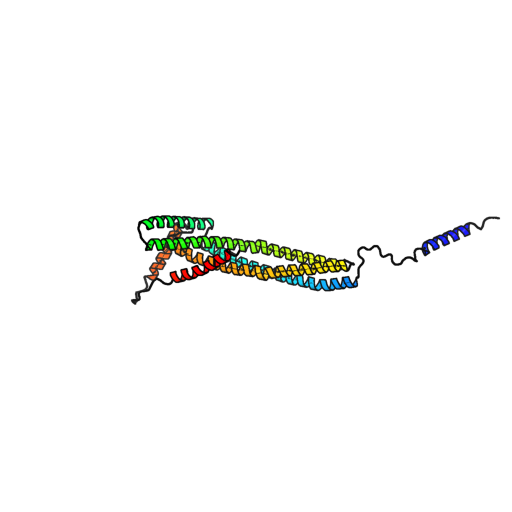35 1.00 93.62 190 ALA A C 1
ATOM 1570 O O . ALA A 1 190 ? 22.735 -3.133 -30.038 1.00 93.62 190 ALA A O 1
ATOM 1571 N N . ARG A 1 191 ? 24.295 -4.670 -30.547 1.00 95.19 191 ARG A N 1
ATOM 1572 C CA . ARG A 1 191 ? 23.594 -5.797 -29.925 1.00 95.19 191 ARG A CA 1
ATOM 1573 C C . ARG A 1 191 ? 23.451 -5.635 -28.411 1.00 95.19 191 ARG A C 1
ATOM 1575 O O . ARG A 1 191 ? 22.357 -5.835 -27.899 1.00 95.19 191 ARG A O 1
ATOM 1582 N N . ILE A 1 192 ? 24.521 -5.272 -27.703 1.00 96.56 192 ILE A N 1
ATOM 1583 C CA . ILE A 1 192 ? 24.478 -5.071 -26.244 1.00 96.56 192 ILE A CA 1
ATOM 1584 C C . ILE A 1 192 ? 23.490 -3.952 -25.887 1.00 96.56 192 ILE A C 1
ATOM 1586 O O . ILE A 1 192 ? 22.673 -4.110 -24.986 1.00 96.56 192 ILE A O 1
ATOM 1590 N N . LEU A 1 193 ? 23.518 -2.840 -26.626 1.00 97.06 193 LEU A N 1
ATOM 1591 C CA . LEU A 1 193 ? 22.570 -1.738 -26.439 1.00 97.06 193 LEU A CA 1
ATOM 1592 C C . LEU A 1 193 ? 21.123 -2.180 -26.706 1.00 97.06 193 LEU A C 1
ATOM 1594 O O . LEU A 1 193 ? 20.217 -1.799 -25.970 1.00 97.06 193 LEU A O 1
ATOM 1598 N N . TYR A 1 194 ? 20.901 -3.023 -27.717 1.00 97.19 194 TYR A N 1
ATOM 1599 C CA . TYR A 1 194 ? 19.594 -3.626 -27.973 1.00 97.19 194 TYR A CA 1
ATOM 1600 C C . TYR A 1 194 ? 19.128 -4.525 -26.815 1.00 97.19 194 TYR A C 1
ATOM 1602 O O . TYR A 1 194 ? 17.981 -4.418 -26.387 1.00 97.19 194 TYR A O 1
ATOM 1610 N N . GLU A 1 195 ? 20.009 -5.367 -26.271 1.00 97.00 195 GLU A N 1
ATOM 1611 C CA . GLU A 1 195 ? 19.704 -6.213 -25.108 1.00 97.00 195 GLU A CA 1
ATOM 1612 C C . GLU A 1 195 ? 19.342 -5.358 -23.876 1.00 97.00 195 GLU A C 1
ATOM 1614 O O . GLU A 1 195 ? 18.416 -5.700 -23.141 1.00 97.00 195 GLU A O 1
ATOM 1619 N N . THR A 1 196 ? 19.978 -4.194 -23.684 1.00 96.62 196 THR A N 1
ATOM 1620 C CA . THR A 1 196 ? 19.587 -3.220 -22.645 1.00 96.62 196 THR A CA 1
ATOM 1621 C C . THR A 1 196 ? 18.153 -2.716 -22.829 1.00 96.62 196 THR A C 1
ATOM 1623 O O . THR A 1 196 ? 17.410 -2.629 -21.851 1.00 96.62 196 THR A O 1
ATOM 1626 N N . ILE A 1 197 ? 17.733 -2.430 -24.067 1.00 97.38 197 ILE A N 1
ATOM 1627 C CA . ILE A 1 197 ? 16.357 -2.003 -24.375 1.00 97.38 197 ILE A CA 1
ATOM 1628 C C . ILE A 1 197 ? 15.357 -3.125 -24.063 1.00 97.38 197 ILE A C 1
ATOM 1630 O O . ILE A 1 197 ? 14.300 -2.856 -23.492 1.00 97.38 197 ILE A O 1
ATOM 1634 N N . GLU A 1 198 ? 15.675 -4.380 -24.405 1.00 97.00 198 GLU A N 1
ATOM 1635 C CA . GLU A 1 198 ? 14.810 -5.523 -24.075 1.00 97.00 198 GLU A CA 1
ATOM 1636 C C . GLU A 1 198 ? 14.677 -5.715 -22.561 1.00 97.00 198 GLU A C 1
ATOM 1638 O O . GLU A 1 198 ? 13.559 -5.789 -22.052 1.00 97.00 198 GLU A O 1
ATOM 1643 N N . ASN A 1 199 ? 15.794 -5.684 -21.833 1.00 96.62 199 ASN A N 1
ATOM 1644 C CA . ASN A 1 199 ? 15.798 -5.813 -20.376 1.00 96.62 199 ASN A CA 1
ATOM 1645 C C . ASN A 1 199 ? 15.003 -4.688 -19.694 1.00 96.62 199 ASN A C 1
ATOM 1647 O O . ASN A 1 199 ? 14.255 -4.934 -18.745 1.00 96.62 199 ASN A O 1
ATOM 1651 N N . ALA A 1 200 ? 15.130 -3.448 -20.178 1.00 95.69 200 ALA A N 1
ATOM 1652 C CA . ALA A 1 200 ? 14.319 -2.330 -19.705 1.00 95.69 200 ALA A CA 1
ATOM 1653 C C . ALA A 1 200 ? 12.820 -2.579 -19.943 1.00 95.69 200 ALA A C 1
ATOM 1655 O O . ALA A 1 200 ? 12.004 -2.317 -19.058 1.00 95.69 200 ALA A O 1
ATOM 1656 N N . GLY A 1 201 ? 12.455 -3.143 -21.099 1.00 96.81 201 GLY A N 1
ATOM 1657 C CA . GLY A 1 201 ? 11.076 -3.515 -21.416 1.00 96.81 201 GLY A CA 1
ATOM 1658 C C . GLY A 1 201 ? 10.489 -4.568 -20.499 1.00 96.81 201 GLY A C 1
ATOM 1659 O O . GLY A 1 201 ? 9.371 -4.385 -20.013 1.00 96.81 201 GLY A O 1
ATOM 1660 N N . ASP A 1 202 ? 11.246 -5.616 -20.198 1.00 96.62 202 ASP A N 1
ATOM 1661 C CA . ASP A 1 202 ? 10.807 -6.652 -19.266 1.00 96.62 202 ASP A CA 1
ATOM 1662 C C . ASP A 1 202 ? 10.607 -6.079 -17.856 1.00 96.62 202 ASP A C 1
ATOM 1664 O O . ASP A 1 202 ? 9.574 -6.321 -17.225 1.00 96.62 202 ASP A O 1
ATOM 1668 N N . ASN A 1 203 ? 11.527 -5.231 -17.388 1.00 96.88 203 ASN A N 1
ATOM 1669 C CA . ASN A 1 203 ? 11.407 -4.576 -16.084 1.00 96.88 203 ASN A CA 1
ATOM 1670 C C . ASN A 1 203 ? 10.198 -3.631 -16.009 1.00 96.88 203 ASN A C 1
ATOM 1672 O O . ASN A 1 203 ? 9.421 -3.692 -15.053 1.00 96.88 203 ASN A O 1
ATOM 1676 N N . ILE A 1 204 ? 9.980 -2.795 -17.028 1.00 97.81 204 ILE A N 1
ATOM 1677 C CA . ILE A 1 204 ? 8.813 -1.902 -17.097 1.00 97.81 204 ILE A CA 1
ATOM 1678 C C . ILE A 1 204 ? 7.513 -2.716 -17.145 1.00 97.81 204 ILE A C 1
ATOM 1680 O O . ILE A 1 204 ? 6.534 -2.365 -16.481 1.00 97.81 204 ILE A O 1
ATOM 1684 N N . LEU A 1 205 ? 7.485 -3.832 -17.879 1.00 97.56 205 LEU A N 1
ATOM 1685 C CA . LEU A 1 205 ? 6.327 -4.721 -17.930 1.00 97.56 205 LEU A CA 1
ATOM 1686 C C . LEU A 1 205 ? 6.027 -5.346 -16.559 1.00 97.56 205 LEU A C 1
ATOM 1688 O O . LEU A 1 205 ? 4.860 -5.401 -16.154 1.00 97.56 205 LEU A O 1
ATOM 1692 N N . LEU A 1 206 ? 7.054 -5.782 -15.825 1.00 96.81 206 LEU A N 1
ATOM 1693 C CA . LEU A 1 206 ? 6.909 -6.294 -14.460 1.00 96.81 206 LEU A CA 1
ATOM 1694 C C . LEU A 1 206 ? 6.337 -5.229 -13.520 1.00 96.81 206 LEU A C 1
ATOM 1696 O O . LEU A 1 206 ? 5.365 -5.506 -12.813 1.00 96.81 206 LEU A O 1
ATOM 1700 N N . ILE A 1 207 ? 6.863 -4.001 -13.571 1.00 97.25 207 ILE A N 1
ATOM 1701 C CA . ILE A 1 207 ? 6.350 -2.866 -12.791 1.00 97.25 207 ILE A CA 1
ATOM 1702 C C . ILE A 1 207 ? 4.883 -2.601 -13.135 1.00 97.25 207 ILE A C 1
ATOM 1704 O O . ILE A 1 207 ? 4.031 -2.510 -12.247 1.00 97.25 207 ILE A O 1
ATOM 1708 N N . LYS A 1 208 ? 4.547 -2.547 -14.428 1.00 97.31 208 LYS A N 1
ATOM 1709 C CA . LYS A 1 208 ? 3.168 -2.362 -14.888 1.00 97.31 208 LYS A CA 1
ATOM 1710 C C . LYS A 1 208 ? 2.248 -3.451 -14.339 1.00 97.31 208 LYS A C 1
ATOM 1712 O O . LYS A 1 208 ? 1.148 -3.144 -13.874 1.00 97.31 208 LYS A O 1
ATOM 1717 N N . ASN A 1 209 ? 2.671 -4.713 -14.367 1.00 96.69 209 ASN A N 1
ATOM 1718 C CA . ASN A 1 209 ? 1.878 -5.833 -13.858 1.00 96.69 209 ASN A CA 1
ATOM 1719 C C . ASN A 1 209 ? 1.718 -5.780 -12.332 1.00 96.69 209 ASN A C 1
ATOM 1721 O O . ASN A 1 209 ? 0.631 -6.052 -11.823 1.00 96.69 209 ASN A O 1
ATOM 1725 N N . TYR A 1 210 ? 2.752 -5.367 -11.600 1.00 96.81 210 TYR A N 1
ATOM 1726 C CA . TYR A 1 210 ? 2.668 -5.145 -10.159 1.00 96.81 210 TYR A CA 1
ATOM 1727 C C . TYR A 1 210 ? 1.663 -4.035 -9.809 1.00 96.81 210 TYR A C 1
ATOM 1729 O O . TYR A 1 210 ? 0.759 -4.256 -8.998 1.00 96.81 210 TYR A O 1
ATOM 1737 N N . ILE A 1 211 ? 1.772 -2.871 -10.461 1.00 95.81 211 ILE A N 1
ATOM 1738 C CA . ILE A 1 211 ? 0.906 -1.704 -10.229 1.00 95.81 211 ILE A CA 1
ATOM 1739 C C . ILE A 1 211 ? -0.554 -2.034 -10.570 1.00 95.81 211 ILE A C 1
ATOM 1741 O O . ILE A 1 211 ? -1.458 -1.764 -9.779 1.00 95.81 211 ILE A O 1
ATOM 1745 N N . THR A 1 212 ? -0.794 -2.640 -11.737 1.00 95.25 212 THR A N 1
ATOM 1746 C CA . THR A 1 212 ? -2.154 -2.953 -12.218 1.00 95.25 212 THR A CA 1
ATOM 1747 C C . THR A 1 212 ? -2.779 -4.181 -11.563 1.00 95.25 212 THR A C 1
ATOM 1749 O O . THR A 1 212 ? -4.003 -4.305 -11.567 1.00 95.25 212 THR A O 1
ATOM 1752 N N . GLY A 1 213 ? -1.959 -5.071 -11.004 1.00 94.81 213 GLY A N 1
ATOM 1753 C CA . GLY A 1 213 ? -2.383 -6.291 -10.330 1.00 94.81 213 GLY A CA 1
ATOM 1754 C C . GLY A 1 213 ? -2.262 -6.170 -8.817 1.00 94.81 213 GLY A C 1
ATOM 1755 O O . GLY A 1 213 ? -3.196 -5.738 -8.144 1.00 94.81 213 GLY A O 1
ATOM 1756 N N . ALA A 1 214 ? -1.112 -6.580 -8.280 1.00 94.50 214 ALA A N 1
ATOM 1757 C CA . ALA A 1 214 ? -0.902 -6.764 -6.845 1.00 94.50 214 ALA A CA 1
ATOM 1758 C C . ALA A 1 214 ? -1.217 -5.508 -6.016 1.00 94.50 214 ALA A C 1
ATOM 1760 O O . ALA A 1 214 ? -1.982 -5.589 -5.055 1.00 94.50 214 ALA A O 1
ATOM 1761 N N . LEU A 1 215 ? -0.686 -4.346 -6.408 1.00 93.38 215 LEU A N 1
ATOM 1762 C CA . LEU A 1 215 ? -0.891 -3.097 -5.671 1.00 93.38 215 LEU A CA 1
ATOM 1763 C C . LEU A 1 215 ? -2.352 -2.632 -5.732 1.00 93.38 215 LEU A C 1
ATOM 1765 O O . LEU A 1 215 ? -2.942 -2.270 -4.712 1.00 93.38 215 LEU A O 1
ATOM 1769 N N . LYS A 1 216 ? -2.962 -2.689 -6.921 1.00 95.31 216 LYS A N 1
ATOM 1770 C CA . LYS A 1 216 ? -4.378 -2.352 -7.109 1.00 95.31 216 LYS A CA 1
ATOM 1771 C C . LYS A 1 216 ? -5.287 -3.230 -6.254 1.00 95.31 216 LYS A C 1
ATOM 1773 O O . LYS A 1 216 ? -6.155 -2.710 -5.552 1.00 95.31 216 LYS A O 1
ATOM 1778 N N . ASN A 1 217 ? -5.076 -4.542 -6.291 1.00 95.31 217 ASN A N 1
ATOM 1779 C CA . ASN A 1 217 ? -5.867 -5.498 -5.520 1.00 95.31 217 ASN A CA 1
ATOM 1780 C C . ASN A 1 217 ? -5.698 -5.267 -4.019 1.00 95.31 217 ASN A C 1
ATOM 1782 O O . ASN A 1 217 ? -6.693 -5.212 -3.298 1.00 95.31 217 ASN A O 1
ATOM 1786 N N . TYR A 1 218 ? -4.466 -5.027 -3.565 1.00 94.56 218 TYR A N 1
ATOM 1787 C CA . TYR A 1 218 ? -4.191 -4.690 -2.174 1.00 94.56 218 TYR A CA 1
ATOM 1788 C C . TYR A 1 218 ? -4.997 -3.470 -1.701 1.00 94.56 218 TYR A C 1
ATOM 1790 O O . TYR A 1 218 ? -5.612 -3.526 -0.635 1.00 94.56 218 TYR A O 1
ATOM 1798 N N . LEU A 1 219 ? -5.052 -2.387 -2.486 1.00 94.44 219 LEU A N 1
ATOM 1799 C CA . LEU A 1 219 ? -5.827 -1.195 -2.117 1.00 94.44 219 LEU A CA 1
ATOM 1800 C C . LEU A 1 219 ? -7.332 -1.455 -2.094 1.00 94.44 219 LEU A C 1
ATOM 1802 O O . LEU A 1 219 ? -8.024 -0.963 -1.203 1.00 94.44 219 LEU A O 1
ATOM 1806 N N . VAL A 1 220 ? -7.852 -2.227 -3.051 1.00 94.75 220 VAL A N 1
ATOM 1807 C CA . VAL A 1 220 ? -9.275 -2.593 -3.085 1.00 94.75 220 VAL A CA 1
ATOM 1808 C C . VAL A 1 220 ? -9.645 -3.417 -1.853 1.00 94.75 220 VAL A C 1
ATOM 1810 O O . VAL A 1 220 ? -10.595 -3.074 -1.150 1.00 94.75 220 VAL A O 1
ATOM 1813 N N . GLU A 1 221 ? -8.878 -4.463 -1.550 1.00 94.69 221 GLU A N 1
ATOM 1814 C CA . GLU A 1 221 ? -9.121 -5.323 -0.391 1.00 94.69 221 GLU A CA 1
ATOM 1815 C C . GLU A 1 221 ? -8.969 -4.568 0.930 1.00 94.69 221 GLU A C 1
ATOM 1817 O O . GLU A 1 221 ? -9.787 -4.731 1.839 1.00 94.69 221 GLU A O 1
ATOM 1822 N N . SER A 1 222 ? -7.944 -3.721 1.037 1.00 92.88 222 SER A N 1
ATOM 1823 C CA . SER A 1 222 ? -7.708 -2.907 2.229 1.00 92.88 222 SER A CA 1
ATOM 1824 C C . SER A 1 222 ? -8.820 -1.880 2.424 1.00 92.88 222 SER A C 1
ATOM 1826 O O . SER A 1 222 ? -9.290 -1.714 3.543 1.00 92.88 222 SER A O 1
ATOM 1828 N N . GLY A 1 223 ? -9.317 -1.266 1.346 1.00 93.00 223 GLY A N 1
ATOM 1829 C CA . GLY A 1 223 ? -10.475 -0.372 1.389 1.00 93.00 223 GLY A CA 1
ATOM 1830 C C . GLY A 1 223 ? -11.751 -1.068 1.876 1.00 93.00 223 GLY A C 1
ATOM 1831 O O . GLY A 1 223 ? -12.449 -0.532 2.730 1.00 93.00 223 GLY A O 1
ATOM 1832 N N . ILE A 1 224 ? -12.028 -2.291 1.407 1.00 94.44 224 ILE A N 1
ATOM 1833 C CA . ILE A 1 224 ? -13.186 -3.082 1.869 1.00 94.44 224 ILE A CA 1
ATOM 1834 C C . ILE A 1 224 ? -13.069 -3.409 3.363 1.00 94.44 224 ILE A C 1
ATOM 1836 O O . ILE A 1 224 ? -14.042 -3.283 4.106 1.00 94.44 224 ILE A O 1
ATOM 1840 N N . LYS A 1 225 ? -11.885 -3.824 3.823 1.00 90.31 225 LYS A N 1
ATOM 1841 C CA . LYS A 1 225 ? -11.649 -4.134 5.243 1.00 90.31 225 LYS A CA 1
ATOM 1842 C C . LYS A 1 225 ? -11.769 -2.890 6.118 1.00 90.31 225 LYS A C 1
ATOM 1844 O O . LYS A 1 225 ? -12.393 -2.937 7.176 1.00 90.31 225 LYS A O 1
ATOM 1849 N N . LEU A 1 226 ? -11.216 -1.773 5.655 1.00 94.62 226 LEU A N 1
ATOM 1850 C CA . LEU A 1 226 ? -11.323 -0.482 6.319 1.00 94.62 226 LEU A CA 1
ATOM 1851 C C . LEU A 1 226 ? -12.796 -0.076 6.462 1.00 94.62 226 LEU A C 1
ATOM 1853 O O . LEU A 1 226 ? -13.232 0.273 7.556 1.00 94.62 226 LEU A O 1
ATOM 1857 N N . ASP A 1 227 ? -13.589 -0.229 5.403 1.00 92.75 227 ASP A N 1
ATOM 1858 C CA . ASP A 1 227 ? -15.027 0.047 5.411 1.00 92.75 227 ASP A CA 1
ATOM 1859 C C . ASP A 1 227 ? -15.803 -0.792 6.430 1.00 92.75 227 ASP A C 1
ATOM 1861 O O . ASP A 1 227 ? -16.687 -0.276 7.119 1.00 92.75 227 ASP A O 1
ATOM 1865 N N . GLN A 1 228 ? -15.464 -2.075 6.552 1.00 92.88 228 GLN A N 1
ATOM 1866 C CA . GLN A 1 228 ? -16.066 -2.963 7.545 1.00 92.88 228 GLN A CA 1
ATOM 1867 C C . GLN A 1 228 ? -15.769 -2.479 8.967 1.00 92.88 228 GLN A C 1
ATOM 1869 O O . GLN A 1 228 ? -16.686 -2.375 9.781 1.00 92.88 228 GLN A O 1
ATOM 1874 N N . ILE A 1 229 ? -14.515 -2.124 9.258 1.00 91.81 229 ILE A N 1
ATOM 1875 C CA . ILE A 1 229 ? -14.119 -1.639 10.584 1.00 91.81 229 ILE A CA 1
ATOM 1876 C C . ILE A 1 229 ? -14.781 -0.290 10.900 1.00 91.81 229 ILE A C 1
ATOM 1878 O O . ILE A 1 229 ? -15.321 -0.115 11.992 1.00 91.81 229 ILE A O 1
ATOM 1882 N N . LEU A 1 230 ? -14.818 0.641 9.941 1.00 93.19 230 LEU A N 1
ATOM 1883 C CA . LEU A 1 230 ? -15.524 1.915 10.103 1.00 93.19 230 LEU A CA 1
ATOM 1884 C C . LEU A 1 230 ? -17.018 1.711 10.388 1.00 93.19 230 LEU A C 1
ATOM 1886 O O . LEU A 1 230 ? -17.590 2.419 11.216 1.00 93.19 230 LEU A O 1
ATOM 1890 N N . SER A 1 231 ? -17.659 0.736 9.737 1.00 92.62 231 SER A N 1
ATOM 1891 C CA . SER A 1 231 ? -19.057 0.395 10.018 1.00 92.62 231 SER A CA 1
ATOM 1892 C C . SER A 1 231 ? -19.242 -0.116 11.448 1.00 92.62 231 SER A C 1
ATOM 1894 O O . SER A 1 231 ? -20.219 0.252 12.097 1.00 92.62 231 SER A O 1
ATOM 1896 N N . VAL A 1 232 ? -18.313 -0.934 11.952 1.00 90.31 232 VAL A N 1
ATOM 1897 C CA . VAL A 1 232 ? -18.351 -1.429 13.336 1.00 90.31 232 VAL A CA 1
ATOM 1898 C C . VAL A 1 232 ? -18.197 -0.279 14.333 1.00 90.31 232 VAL A C 1
ATOM 1900 O O . VAL A 1 232 ? -18.937 -0.229 15.312 1.00 90.31 232 VAL A O 1
ATOM 1903 N N . LEU A 1 233 ? -17.300 0.680 14.077 1.00 89.81 233 LEU A N 1
ATOM 1904 C CA . LEU A 1 233 ? -17.148 1.867 14.930 1.00 89.81 233 LEU A CA 1
ATOM 1905 C C . LEU A 1 233 ? -18.423 2.717 14.957 1.00 89.81 233 LEU A C 1
ATOM 1907 O O . LEU A 1 233 ? -18.903 3.062 16.036 1.00 89.81 233 LEU A O 1
ATOM 1911 N N . ASN A 1 234 ? -19.010 2.985 13.788 1.00 89.31 234 ASN A N 1
ATOM 1912 C CA . ASN A 1 234 ? -20.260 3.742 13.671 1.00 89.31 234 ASN A CA 1
ATOM 1913 C C . ASN A 1 234 ? -21.442 3.075 14.393 1.00 89.31 234 ASN A C 1
ATOM 1915 O O . ASN A 1 234 ? -22.359 3.768 14.820 1.00 89.31 234 ASN A O 1
ATOM 1919 N N . GLN A 1 235 ? -21.440 1.746 14.521 1.00 90.00 235 GLN A N 1
ATOM 1920 C CA . GLN A 1 235 ? -22.493 1.007 15.220 1.00 90.00 235 GLN A CA 1
ATOM 1921 C C . GLN A 1 235 ? -22.241 0.916 16.727 1.00 90.00 235 GLN A C 1
ATOM 1923 O O . GLN A 1 235 ? -23.158 1.129 17.514 1.00 90.00 235 GLN A O 1
ATOM 1928 N N . ASN A 1 236 ? -21.012 0.604 17.140 1.00 88.50 236 ASN A N 1
ATOM 1929 C CA . ASN A 1 236 ? -20.718 0.290 18.537 1.00 88.50 236 ASN A CA 1
ATOM 1930 C C . ASN A 1 236 ? -20.562 1.533 19.415 1.00 88.50 236 ASN A C 1
ATOM 1932 O O . ASN A 1 236 ? -20.937 1.479 20.583 1.00 88.50 236 ASN A O 1
ATOM 1936 N N . ILE A 1 237 ? -20.034 2.642 18.883 1.00 88.81 237 ILE A N 1
ATOM 1937 C CA . ILE A 1 237 ? -19.819 3.858 19.682 1.00 88.81 237 ILE A CA 1
ATOM 1938 C C . ILE A 1 237 ? -21.147 4.424 20.211 1.00 88.81 237 ILE A C 1
ATOM 1940 O O . ILE A 1 237 ? -21.258 4.557 21.427 1.00 88.81 237 ILE A O 1
ATOM 1944 N N . PRO A 1 238 ? -22.187 4.664 19.383 1.00 87.44 238 PRO A N 1
ATOM 1945 C CA . PRO A 1 238 ? -23.468 5.158 19.895 1.00 87.44 238 PRO A CA 1
ATOM 1946 C C . PRO A 1 238 ? -24.129 4.193 20.889 1.00 87.44 238 PRO A C 1
ATOM 1948 O O . PRO A 1 238 ? -24.750 4.618 21.856 1.00 87.44 238 PRO A O 1
ATOM 1951 N N . VAL A 1 239 ? -23.971 2.879 20.685 1.00 87.12 239 VAL A N 1
ATOM 1952 C CA . VAL A 1 239 ? -24.520 1.866 21.599 1.00 87.12 239 VAL A CA 1
ATOM 1953 C C . VAL A 1 239 ? -23.861 1.946 22.975 1.00 87.12 239 VAL A C 1
ATOM 1955 O O . VAL A 1 239 ? -24.563 1.875 23.981 1.00 87.12 239 VAL A O 1
ATOM 1958 N N . LEU A 1 240 ? -22.537 2.096 23.037 1.00 86.44 240 LEU A N 1
ATOM 1959 C CA . LEU A 1 240 ? -21.816 2.251 24.302 1.00 86.44 240 LEU A CA 1
ATOM 1960 C C . LEU A 1 240 ? -22.169 3.571 24.997 1.00 86.44 240 LEU A C 1
ATOM 1962 O O . LEU A 1 240 ? -22.392 3.586 26.204 1.00 86.44 240 LEU A O 1
ATOM 1966 N N 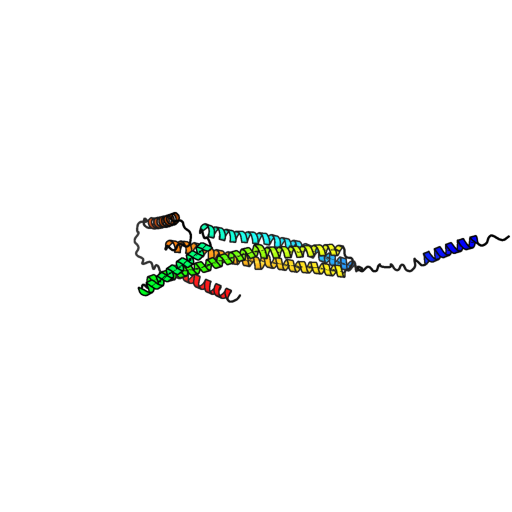. GLU A 1 241 ? -22.324 4.651 24.241 1.00 86.31 241 GLU A N 1
ATOM 1967 C CA . GLU A 1 241 ? -22.709 5.949 24.803 1.00 86.31 241 GLU A CA 1
ATOM 1968 C C . GLU A 1 241 ? -24.135 5.963 25.344 1.00 86.31 241 GLU A C 1
ATOM 1970 O O . GLU A 1 241 ? -24.355 6.481 26.432 1.00 86.31 241 GLU A O 1
ATOM 1975 N N . SER A 1 242 ? -25.081 5.288 24.681 1.00 84.38 242 SER A N 1
ATOM 1976 C CA . SER A 1 242 ? -26.446 5.116 25.207 1.00 84.38 242 SER A CA 1
ATOM 1977 C C . SER A 1 242 ? -26.499 4.346 26.539 1.00 84.38 242 SER A C 1
ATOM 1979 O O . SER A 1 242 ? -27.523 4.340 27.224 1.00 84.38 242 SER A O 1
ATOM 1981 N N . LYS A 1 243 ? -25.395 3.683 26.907 1.00 82.94 243 LYS A N 1
ATOM 1982 C CA . LYS A 1 243 ? -25.189 2.979 28.180 1.00 82.94 243 LYS A CA 1
ATOM 1983 C C . LYS A 1 243 ? -24.343 3.784 29.177 1.00 82.94 243 LYS A C 1
ATOM 1985 O O . LYS A 1 243 ? -23.975 3.257 30.221 1.00 82.94 243 LYS A O 1
ATOM 1990 N N . GLY A 1 244 ? -24.006 5.035 28.861 1.00 83.19 244 GLY A N 1
ATOM 1991 C CA . GLY A 1 244 ? -23.163 5.903 29.687 1.00 83.19 244 GLY A CA 1
ATOM 1992 C C . GLY A 1 244 ? -21.656 5.648 29.556 1.00 83.19 244 GLY A C 1
ATOM 1993 O O . GLY A 1 244 ? -20.870 6.235 30.300 1.00 83.19 244 GLY A O 1
ATOM 1994 N N . ILE A 1 245 ? -21.222 4.797 28.617 1.00 86.50 245 ILE A N 1
ATOM 1995 C CA . ILE A 1 245 ? -19.802 4.540 28.341 1.00 86.50 245 ILE A CA 1
ATOM 1996 C C . ILE A 1 245 ? -19.330 5.523 27.267 1.00 86.50 245 ILE A C 1
ATOM 1998 O O . ILE A 1 245 ? -19.381 5.256 26.065 1.00 86.50 245 ILE A O 1
ATOM 2002 N N . TYR A 1 246 ? -18.858 6.682 27.717 1.00 85.38 246 TYR A N 1
ATOM 2003 C CA . TYR A 1 246 ? -18.377 7.742 26.837 1.00 85.38 246 TYR A CA 1
ATOM 2004 C C . TYR A 1 246 ? -16.926 7.500 26.409 1.00 85.38 246 TYR A C 1
ATOM 2006 O O . TYR A 1 246 ? -16.005 7.513 27.228 1.00 85.38 246 TYR A O 1
ATOM 2014 N N . LEU A 1 247 ? -16.720 7.307 25.104 1.00 82.38 247 LEU A N 1
ATOM 2015 C CA . LEU A 1 247 ? -15.402 7.045 24.503 1.00 82.38 247 LEU A CA 1
ATOM 2016 C C . LEU A 1 247 ? -14.768 8.275 23.846 1.00 82.38 247 LEU A C 1
ATOM 2018 O O . LEU A 1 247 ? -13.637 8.218 23.370 1.00 82.38 247 LEU A O 1
ATOM 2022 N N . ARG A 1 248 ? -15.494 9.392 23.823 1.00 79.12 248 ARG A N 1
ATOM 2023 C CA . ARG A 1 248 ? -15.134 10.630 23.124 1.00 79.12 248 ARG A CA 1
ATOM 2024 C C . ARG A 1 248 ? -15.062 11.781 24.114 1.00 79.12 248 ARG A C 1
ATOM 2026 O O . ARG A 1 248 ? -15.707 11.720 25.161 1.00 79.12 248 ARG A O 1
ATOM 2033 N N . ASP A 1 249 ? -14.257 12.803 23.844 1.00 67.12 249 ASP A N 1
ATOM 2034 C CA . ASP A 1 249 ? -14.308 14.053 24.615 1.00 67.12 249 ASP A CA 1
ATOM 2035 C C . ASP A 1 249 ? -15.526 14.855 24.165 1.00 67.12 249 ASP A C 1
ATOM 2037 O O . ASP A 1 249 ? -15.455 15.694 23.276 1.00 67.12 249 ASP A O 1
ATOM 2041 N N . LEU A 1 250 ? -16.671 14.515 24.754 1.00 60.88 250 LEU A N 1
ATOM 2042 C CA . LEU A 1 250 ? -17.892 15.298 24.652 1.00 60.88 250 LEU A CA 1
ATOM 2043 C C . LEU A 1 250 ? -17.845 16.386 25.725 1.00 60.88 250 LEU A C 1
ATOM 2045 O O . LEU A 1 250 ? -17.475 16.124 26.875 1.00 60.88 250 LEU A O 1
ATOM 2049 N N . THR A 1 251 ? -18.209 17.613 25.362 1.00 59.28 251 THR A N 1
ATOM 2050 C CA . THR A 1 251 ? -18.447 18.659 26.363 1.00 59.28 251 THR A CA 1
ATOM 2051 C C . THR A 1 251 ? -19.699 18.308 27.181 1.00 59.28 251 THR A C 1
ATOM 2053 O O . THR A 1 251 ? -20.561 17.555 26.731 1.00 59.28 251 THR A O 1
ATOM 2056 N N . LYS A 1 252 ? -19.828 18.841 28.406 1.00 54.38 252 LYS A N 1
ATOM 2057 C CA . LYS A 1 252 ? -21.010 18.593 29.262 1.00 54.38 252 LYS A CA 1
ATOM 2058 C C . LYS A 1 252 ? -22.334 18.968 28.575 1.00 54.38 252 LYS A C 1
ATOM 2060 O O . LYS A 1 252 ? -23.328 18.282 28.769 1.00 54.38 252 LYS A O 1
ATOM 2065 N N . GLU A 1 253 ? -22.324 20.008 27.744 1.00 52.56 253 GLU A N 1
ATOM 2066 C CA . GLU A 1 253 ? -23.483 20.447 26.953 1.00 52.56 253 GLU A CA 1
ATOM 2067 C C . GLU A 1 253 ? -23.883 19.420 25.879 1.00 52.56 253 GLU A C 1
ATOM 2069 O O . GLU A 1 253 ? -25.068 19.178 25.668 1.00 52.56 253 GLU A O 1
ATOM 2074 N N . GLU A 1 254 ? -22.911 18.746 25.257 1.00 56.62 254 GLU A N 1
ATOM 2075 C CA . GLU A 1 254 ? -23.158 17.709 24.246 1.00 56.62 254 GLU A CA 1
ATOM 2076 C C . GLU A 1 254 ? -23.691 16.407 24.858 1.00 56.62 254 GLU A C 1
ATOM 2078 O O . GLU A 1 254 ? -24.512 15.727 24.240 1.00 56.62 254 GLU A O 1
ATOM 2083 N N . ILE A 1 255 ? -23.257 16.078 26.081 1.00 58.91 255 ILE A N 1
ATOM 2084 C CA . ILE A 1 255 ? -23.789 14.946 26.855 1.00 58.91 255 ILE A CA 1
ATOM 2085 C C . ILE A 1 255 ? -25.273 15.191 27.166 1.00 58.91 255 ILE A C 1
ATOM 2087 O O . ILE A 1 255 ? -26.114 14.332 26.900 1.00 58.91 255 ILE A O 1
ATOM 2091 N N . GLU A 1 256 ? -25.621 16.395 27.630 1.00 55.53 256 GLU A N 1
ATOM 2092 C CA . GLU A 1 256 ? -27.014 16.755 27.911 1.00 55.53 256 GLU A CA 1
ATOM 2093 C C . GLU A 1 256 ? -27.895 16.827 26.649 1.00 55.53 256 GLU A C 1
ATOM 2095 O O . GLU A 1 256 ? -29.069 16.454 26.702 1.00 55.53 256 GLU A O 1
ATOM 2100 N N . GLU A 1 257 ? -27.376 17.295 25.509 1.00 59.53 257 GLU A N 1
ATOM 2101 C CA . GLU A 1 257 ? -28.115 17.296 24.236 1.00 59.53 257 GLU A CA 1
ATOM 2102 C C . GLU A 1 257 ? -28.357 15.883 23.693 1.00 59.53 257 GLU A C 1
ATOM 2104 O O . GLU A 1 257 ? -29.454 15.591 23.203 1.00 59.53 257 GLU A O 1
ATOM 2109 N N . GLN A 1 258 ? -27.374 14.983 23.795 1.00 57.38 258 GLN A N 1
ATOM 2110 C CA . GLN A 1 258 ? -27.535 13.596 23.359 1.00 57.38 258 GLN A CA 1
ATOM 2111 C C . GLN A 1 258 ? -28.561 12.856 24.222 1.00 57.38 258 GLN A C 1
ATOM 2113 O O . GLN A 1 258 ? -29.478 12.243 23.668 1.00 57.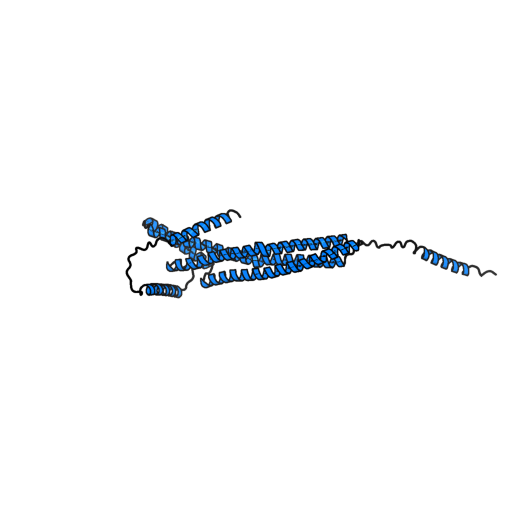38 258 GLN A O 1
ATOM 2118 N N . GLU A 1 259 ? -28.502 13.012 25.546 1.00 57.94 259 GLU A N 1
ATOM 2119 C CA . GLU A 1 259 ? -29.479 12.430 26.472 1.00 57.94 259 GLU A CA 1
ATOM 2120 C C . GLU A 1 259 ? -30.904 12.984 26.240 1.00 57.94 259 GLU A C 1
ATOM 2122 O O . GLU A 1 259 ? -31.880 12.225 26.231 1.00 57.94 259 GLU A O 1
ATOM 2127 N N . LYS A 1 260 ? -31.054 14.290 25.952 1.00 57.50 260 LYS A N 1
ATOM 2128 C CA . LYS A 1 260 ? -32.355 14.916 25.617 1.00 57.50 260 LYS A CA 1
ATOM 2129 C C . LYS A 1 260 ? -32.889 14.487 24.241 1.00 57.50 260 LYS A C 1
ATOM 2131 O O . LYS A 1 260 ? -34.097 14.278 24.081 1.00 57.50 260 LYS A O 1
ATOM 2136 N N . SER A 1 261 ? -32.021 14.322 23.241 1.00 55.75 261 SER A N 1
ATOM 2137 C CA . SER A 1 261 ? -32.410 13.914 21.880 1.00 55.75 261 SER A CA 1
ATOM 2138 C C . SER A 1 261 ? -32.813 12.434 21.768 1.00 55.75 261 SER A C 1
ATOM 2140 O O . SER A 1 261 ? -33.610 12.067 20.901 1.00 55.75 261 SER A O 1
ATOM 2142 N N . GLU A 1 262 ? -32.308 11.567 22.650 1.00 54.56 262 GLU A N 1
ATOM 2143 C CA . GLU A 1 262 ? -32.713 10.158 22.706 1.00 54.56 262 GLU A CA 1
ATOM 2144 C C . GLU A 1 262 ? -33.961 9.930 23.566 1.00 54.56 262 GLU A C 1
ATOM 2146 O O . GLU A 1 262 ? -34.793 9.088 23.213 1.00 54.56 262 GLU A O 1
ATOM 2151 N N . ASN A 1 263 ? -34.153 10.704 24.641 1.00 54.19 263 ASN A N 1
ATOM 2152 C CA . ASN A 1 263 ? -35.391 10.658 25.425 1.00 54.19 263 ASN A CA 1
ATOM 2153 C C . ASN A 1 263 ? -36.598 11.167 24.622 1.00 54.19 263 ASN A C 1
ATOM 2155 O O . ASN A 1 263 ? -37.641 10.515 24.622 1.00 54.19 263 ASN A O 1
ATOM 2159 N N . SER A 1 264 ? -36.440 12.229 23.827 1.00 50.56 264 SER A N 1
ATOM 2160 C CA . SER A 1 264 ? -37.495 12.703 22.912 1.00 50.56 264 SER A CA 1
ATOM 2161 C C . SER A 1 264 ? -37.857 11.677 21.823 1.00 50.56 264 SER A C 1
ATOM 2163 O O . SER A 1 264 ? -39.034 11.477 21.526 1.00 50.56 264 SER A O 1
ATOM 2165 N N . LYS A 1 265 ? -36.882 10.923 21.291 1.00 51.97 265 LYS A N 1
ATOM 2166 C CA . LYS A 1 265 ? -37.148 9.814 20.347 1.00 51.97 265 LYS A CA 1
ATOM 2167 C C . LYS A 1 265 ? -37.846 8.611 20.993 1.00 51.97 265 LYS A C 1
ATOM 2169 O O . LYS A 1 265 ? -38.559 7.884 20.301 1.00 51.97 265 LYS A O 1
ATOM 2174 N N . LYS A 1 266 ? -37.655 8.376 22.296 1.00 49.69 266 LYS A N 1
ATOM 2175 C CA . LYS A 1 266 ? -38.382 7.339 23.054 1.00 49.69 266 LYS A CA 1
ATOM 2176 C C . LYS A 1 266 ? -39.807 7.781 23.415 1.00 49.69 266 LYS A C 1
ATOM 2178 O O . LYS A 1 266 ? -40.703 6.937 23.426 1.00 49.69 266 LYS A O 1
ATOM 2183 N N . GLU A 1 267 ? -40.038 9.074 23.640 1.00 45.03 267 GLU A N 1
ATOM 2184 C CA . GLU A 1 267 ? -41.366 9.634 23.932 1.00 45.03 267 GLU A CA 1
ATOM 2185 C C . GLU A 1 267 ? -42.294 9.678 22.703 1.00 45.03 267 GLU A C 1
ATOM 2187 O O . GLU A 1 267 ? -43.490 9.403 22.835 1.00 45.03 267 GLU A O 1
ATOM 2192 N N . ASP A 1 268 ? -41.766 9.887 21.493 1.00 43.22 268 ASP A N 1
ATOM 2193 C CA . ASP A 1 268 ? -42.576 9.870 20.259 1.00 43.22 268 ASP A CA 1
ATOM 2194 C C . ASP A 1 268 ? -43.056 8.466 19.838 1.00 43.22 268 ASP A C 1
ATOM 2196 O O . ASP A 1 268 ? -44.020 8.327 19.081 1.00 43.22 268 ASP A O 1
ATOM 2200 N N . ILE A 1 269 ? -42.456 7.396 20.372 1.00 46.19 269 ILE A N 1
ATOM 2201 C CA . ILE A 1 269 ? -42.918 6.015 20.140 1.00 46.19 269 ILE A CA 1
ATOM 2202 C C . ILE A 1 269 ? -44.077 5.645 21.089 1.00 46.19 269 ILE A C 1
ATOM 2204 O O . ILE A 1 269 ? -44.867 4.755 20.772 1.00 46.19 269 ILE A O 1
ATOM 2208 N N . GLN A 1 270 ? -44.250 6.350 22.215 1.00 43.12 270 GLN A N 1
ATOM 2209 C CA . GLN A 1 270 ? -45.327 6.082 23.182 1.00 43.12 270 GLN A CA 1
ATOM 2210 C C . GLN A 1 270 ? -46.648 6.818 22.882 1.00 43.12 270 GLN A C 1
ATOM 2212 O O . GLN A 1 270 ? -47.656 6.536 23.528 1.00 43.12 270 GLN A O 1
ATOM 2217 N N . LYS A 1 271 ? -46.699 7.696 21.868 1.00 43.06 271 LYS A N 1
ATOM 2218 C CA . LYS A 1 271 ? -47.923 8.412 21.442 1.00 43.06 271 LYS A CA 1
ATOM 2219 C C . LYS A 1 271 ? -48.577 7.856 20.168 1.00 43.06 271 LYS A C 1
ATOM 2221 O O . LYS A 1 271 ? -49.242 8.588 19.438 1.00 43.06 271 LYS A O 1
ATOM 2226 N N . LYS A 1 272 ? -48.452 6.552 19.900 1.00 39.66 272 LYS A N 1
ATOM 2227 C CA . LYS A 1 272 ? -49.345 5.844 18.963 1.00 39.66 272 LYS A CA 1
ATOM 2228 C C . LYS A 1 272 ? -50.355 5.009 19.759 1.00 39.66 272 LYS A C 1
ATOM 2230 O O . LYS A 1 272 ? -49.926 4.224 20.603 1.00 39.66 272 LYS A O 1
ATOM 2235 N N . PRO A 1 273 ? -51.674 5.163 19.532 1.00 39.28 273 PRO A N 1
ATOM 2236 C CA . PRO A 1 273 ? -52.679 4.454 20.311 1.00 39.28 273 PRO A CA 1
ATOM 2237 C C . PRO A 1 273 ? -52.542 2.937 20.138 1.00 39.28 273 PRO A C 1
ATOM 2239 O O . PRO A 1 273 ? -52.422 2.420 19.027 1.00 39.28 273 PRO A O 1
ATOM 2242 N N . LEU A 1 274 ? -52.554 2.253 21.282 1.00 42.44 274 LEU A N 1
ATOM 2243 C CA . LEU A 1 274 ? -52.550 0.804 21.455 1.00 42.44 274 LEU A CA 1
ATOM 2244 C C . LEU A 1 274 ? -53.712 0.150 20.693 1.00 42.44 274 LEU A C 1
ATOM 2246 O O . LEU A 1 274 ? -54.854 0.185 21.148 1.00 42.44 274 LEU A O 1
ATOM 2250 N N . LEU A 1 275 ? -53.400 -0.537 19.595 1.00 38.47 275 LEU A N 1
ATOM 2251 C CA . LEU A 1 275 ? -54.152 -1.723 19.194 1.00 38.47 275 LEU A CA 1
ATOM 2252 C C . LEU A 1 275 ? -53.512 -2.916 19.904 1.00 38.47 275 LEU A C 1
ATOM 2254 O O . LEU A 1 275 ? -52.342 -3.239 19.695 1.00 38.47 275 LEU A O 1
ATOM 2258 N N . LYS A 1 276 ? -54.281 -3.495 20.827 1.00 41.50 276 LYS A N 1
ATOM 2259 C CA . LYS A 1 276 ? -53.958 -4.728 21.537 1.00 41.50 276 LYS A CA 1
ATOM 2260 C C . LYS A 1 276 ? -53.888 -5.866 20.524 1.00 41.50 276 LYS A C 1
ATOM 2262 O O . LYS A 1 276 ? -54.918 -6.199 19.959 1.00 41.50 276 LYS A O 1
ATOM 2267 N N . ASP A 1 277 ? -52.726 -6.492 20.406 1.00 34.66 277 ASP A N 1
ATOM 2268 C CA . ASP A 1 277 ? -52.643 -7.916 20.107 1.00 34.66 277 ASP A CA 1
ATOM 2269 C C . ASP A 1 277 ? -51.543 -8.544 20.963 1.00 34.66 277 ASP A C 1
ATOM 2271 O O . ASP A 1 277 ? -50.401 -8.079 21.035 1.00 34.66 277 ASP A O 1
ATOM 2275 N N . ASN A 1 278 ? -51.957 -9.572 21.696 1.00 44.75 278 ASN A N 1
ATOM 2276 C CA . ASN A 1 278 ? -51.132 -10.366 22.584 1.00 44.75 278 ASN A CA 1
ATOM 2277 C C . ASN A 1 2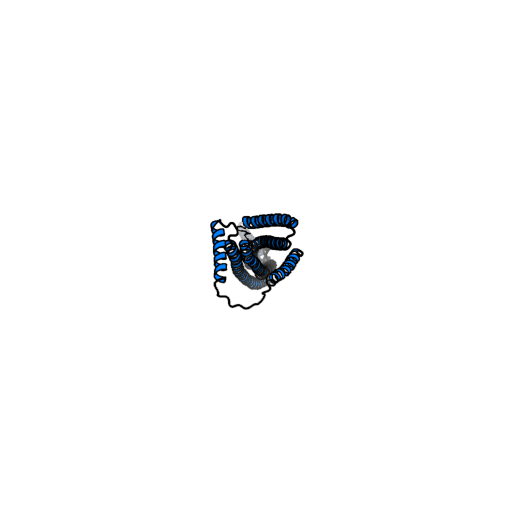78 ? -50.213 -11.267 21.757 1.00 44.75 278 ASN A C 1
ATOM 2279 O O . ASN A 1 278 ? -50.606 -12.366 21.387 1.00 44.75 278 ASN A O 1
ATOM 2283 N N . GLU A 1 279 ? -48.961 -10.865 21.566 1.00 36.34 279 GLU A N 1
ATOM 2284 C CA . GLU A 1 279 ? -47.891 -11.810 21.253 1.00 36.34 279 GLU A CA 1
ATOM 2285 C C . GLU A 1 279 ? -46.688 -11.538 22.150 1.00 36.34 279 GLU A C 1
ATOM 2287 O O . GLU A 1 279 ? -46.068 -10.470 22.123 1.00 36.34 279 GLU A O 1
ATOM 2292 N N . LYS A 1 280 ? -46.362 -12.539 22.974 1.00 41.38 280 LYS A N 1
ATOM 2293 C CA . LYS A 1 280 ? -45.119 -12.625 23.738 1.00 41.38 280 LYS A CA 1
ATOM 2294 C C . LYS A 1 280 ? -43.947 -12.615 22.752 1.00 41.38 280 LYS A C 1
ATOM 2296 O O . LYS A 1 280 ? -43.532 -13.658 22.260 1.00 41.38 280 LYS A O 1
ATOM 2301 N N . LYS A 1 281 ? -43.417 -11.431 22.446 1.00 36.56 281 LYS A N 1
ATOM 2302 C CA . LYS A 1 281 ? -42.215 -11.279 21.622 1.00 36.56 281 LYS A CA 1
ATOM 2303 C C . LYS A 1 281 ? -40.991 -11.704 22.425 1.00 36.56 281 LYS A C 1
ATOM 2305 O O . LYS A 1 281 ? -40.526 -10.977 23.303 1.00 36.56 281 LYS A O 1
ATOM 2310 N N . GLU A 1 282 ? -40.460 -12.872 22.083 1.00 39.41 282 GLU A N 1
ATOM 2311 C CA . GLU A 1 282 ? -39.112 -13.311 22.429 1.00 39.41 282 GLU A CA 1
ATOM 2312 C C . GLU A 1 282 ? -38.092 -12.237 22.009 1.00 39.41 282 GLU A C 1
ATOM 2314 O O . GLU A 1 282 ? -37.692 -12.128 20.849 1.00 39.41 282 GLU A O 1
ATOM 2319 N N . LYS A 1 283 ? -37.628 -11.432 22.970 1.00 39.94 283 LYS A N 1
ATOM 2320 C CA . LYS A 1 283 ? -36.529 -10.464 22.801 1.00 39.94 283 LYS A CA 1
ATOM 2321 C C . LYS A 1 283 ? -35.143 -11.133 22.770 1.00 39.94 283 LYS A C 1
ATOM 2323 O O . LYS A 1 283 ? -34.146 -10.518 23.135 1.00 39.94 283 LYS A O 1
ATOM 2328 N N . VAL A 1 284 ? -35.042 -12.384 22.317 1.00 49.38 284 VAL A N 1
ATOM 2329 C CA . VAL A 1 284 ? -33.776 -13.132 22.269 1.00 49.38 284 VAL A CA 1
ATOM 2330 C C . VAL A 1 284 ? -33.595 -13.768 20.893 1.00 49.38 284 VAL A C 1
ATOM 2332 O O . VAL A 1 284 ? -33.820 -14.956 20.714 1.00 49.38 284 VAL A O 1
ATOM 2335 N N . SER A 1 285 ? -33.159 -12.996 19.892 1.00 45.44 285 SER A N 1
ATOM 2336 C CA . SER A 1 285 ? -32.696 -13.606 18.628 1.00 45.44 285 SER A CA 1
ATOM 2337 C C . SER A 1 285 ? -31.759 -12.725 17.798 1.00 45.44 285 SER A C 1
ATOM 2339 O O . SER A 1 285 ? -30.832 -13.232 17.172 1.00 45.44 285 SER A O 1
ATOM 2341 N N . TRP A 1 286 ? -31.901 -11.397 17.850 1.00 43.78 286 TRP A N 1
ATOM 2342 C CA . TRP A 1 286 ? -31.088 -10.505 17.010 1.00 43.78 286 TRP A CA 1
ATOM 2343 C C . TRP A 1 286 ? -29.622 -10.378 17.488 1.00 43.78 286 TRP A C 1
ATOM 2345 O O . TRP A 1 286 ? -28.702 -10.538 16.686 1.00 43.78 286 TRP A O 1
ATOM 2355 N N . PHE A 1 287 ? -29.380 -10.242 18.801 1.00 44.78 287 PHE A N 1
ATOM 2356 C CA . PHE A 1 287 ? -28.025 -10.144 19.378 1.00 44.78 287 PHE A CA 1
ATOM 2357 C C . PHE A 1 287 ? -27.212 -11.436 19.187 1.00 44.78 287 PHE A C 1
ATOM 2359 O O . PHE A 1 287 ? -26.036 -11.392 18.827 1.00 44.78 287 PHE A O 1
ATOM 2366 N N . LYS A 1 288 ? -27.859 -12.606 19.308 1.00 47.44 288 LYS A N 1
ATOM 2367 C CA . LYS A 1 288 ? -27.237 -13.915 19.022 1.00 47.44 288 LYS A CA 1
ATOM 2368 C C . LYS A 1 288 ? -26.939 -14.132 17.532 1.00 47.44 288 LYS A C 1
ATOM 2370 O O . LYS A 1 288 ? -26.165 -15.032 17.205 1.00 47.44 288 LYS A O 1
ATOM 2375 N N . ARG A 1 289 ? -27.552 -13.348 16.638 1.00 51.19 289 ARG A N 1
ATOM 2376 C CA . ARG A 1 289 ? -27.297 -13.354 15.188 1.00 51.19 289 ARG A CA 1
ATOM 2377 C C . ARG A 1 289 ? -26.081 -12.492 14.833 1.00 51.19 289 ARG A C 1
ATOM 2379 O O . ARG A 1 289 ? -25.268 -12.921 14.022 1.00 51.19 289 ARG A O 1
ATOM 2386 N N . ILE A 1 290 ? -25.910 -11.355 15.510 1.00 51.47 290 ILE A N 1
ATOM 2387 C CA . ILE A 1 290 ? -24.746 -10.463 15.366 1.00 51.47 290 ILE A CA 1
ATOM 2388 C C . ILE A 1 290 ? -23.480 -11.126 15.929 1.00 51.47 290 ILE A C 1
ATOM 2390 O O . ILE A 1 290 ? -22.478 -11.237 15.226 1.00 51.47 290 ILE A O 1
ATOM 2394 N N . LEU A 1 291 ? -23.547 -11.689 17.141 1.00 45.34 291 LEU A N 1
ATOM 2395 C CA . LEU A 1 291 ? -22.416 -12.391 17.768 1.00 45.34 291 LEU A CA 1
ATOM 2396 C C . LEU A 1 291 ? -21.957 -13.636 16.981 1.00 45.34 291 LEU A C 1
ATOM 2398 O O . LEU A 1 291 ? -20.762 -13.930 16.936 1.00 45.34 291 LEU A O 1
ATOM 2402 N N . ARG A 1 292 ? -22.873 -14.341 16.296 1.00 46.16 292 ARG A N 1
ATOM 2403 C CA . ARG A 1 292 ? -22.526 -15.490 15.433 1.00 46.16 292 ARG A CA 1
ATOM 2404 C C . ARG A 1 292 ? -21.830 -15.092 14.128 1.00 46.16 292 ARG A C 1
ATOM 2406 O O . ARG A 1 292 ? -21.005 -15.860 13.644 1.00 46.16 292 ARG A O 1
ATOM 2413 N N . GLY A 1 293 ? -22.117 -13.910 13.577 1.00 42.59 293 GLY A N 1
ATOM 2414 C CA . GLY A 1 293 ? -21.404 -13.389 12.402 1.00 42.59 293 GLY A CA 1
ATOM 2415 C C . GLY A 1 293 ? -19.960 -12.981 12.717 1.00 42.59 293 GLY A C 1
ATOM 2416 O O . GLY A 1 293 ? -19.064 -13.166 11.897 1.00 42.59 293 GLY A O 1
ATOM 2417 N N . ILE A 1 294 ? -19.727 -12.503 13.940 1.00 44.16 294 ILE A N 1
ATOM 2418 C CA . ILE A 1 294 ? -18.437 -11.981 14.405 1.00 44.16 294 ILE A CA 1
ATOM 2419 C C . ILE A 1 294 ? -17.431 -13.110 14.705 1.00 44.16 294 ILE A C 1
ATOM 2421 O O . ILE A 1 294 ? -16.258 -13.005 14.348 1.00 44.16 294 ILE A O 1
ATOM 2425 N N . GLY A 1 295 ? -17.876 -14.237 15.272 1.00 39.59 295 GLY A N 1
ATOM 2426 C CA . GLY A 1 295 ? -16.992 -15.371 15.593 1.00 39.59 295 GLY A CA 1
ATOM 2427 C C . GLY A 1 295 ? -16.295 -16.005 14.377 1.00 39.59 295 GLY A C 1
ATOM 2428 O O . GLY A 1 295 ? -15.138 -16.417 14.467 1.00 39.59 295 GLY A O 1
ATOM 2429 N N . ASN A 1 296 ? -16.952 -16.024 13.212 1.00 49.47 296 ASN A N 1
ATOM 2430 C CA . ASN A 1 296 ? -16.362 -16.553 11.975 1.00 49.47 296 ASN A CA 1
ATOM 2431 C C . ASN A 1 296 ? -15.355 -15.581 11.328 1.00 49.47 296 ASN A C 1
ATOM 2433 O O . ASN A 1 296 ? -14.432 -16.026 10.648 1.00 49.47 296 ASN A O 1
ATOM 2437 N N . PHE A 1 297 ? -15.484 -14.275 11.583 1.00 49.28 297 PHE A N 1
ATOM 2438 C CA . PHE A 1 297 ? -14.579 -13.236 11.078 1.00 49.28 297 PHE A CA 1
ATOM 2439 C C . PHE A 1 297 ? -13.213 -13.273 11.787 1.00 49.28 297 PHE A C 1
ATOM 2441 O O . PHE A 1 297 ? -12.162 -13.235 11.145 1.00 49.28 297 PHE A O 1
ATOM 2448 N N . PHE A 1 298 ? -13.212 -13.471 13.109 1.00 48.88 298 PHE A N 1
ATOM 2449 C CA . PHE A 1 298 ? -11.981 -13.545 13.903 1.00 48.88 298 PHE A CA 1
ATOM 2450 C C . PHE A 1 298 ? -11.186 -14.837 13.692 1.00 48.88 298 PHE A C 1
ATOM 2452 O O . PHE A 1 298 ? -9.956 -14.797 13.687 1.00 48.88 298 PHE A O 1
ATOM 2459 N N . LYS A 1 299 ? -11.851 -15.970 13.427 1.00 51.38 299 LYS A N 1
ATOM 2460 C CA . LYS A 1 299 ? -11.166 -17.231 13.091 1.00 51.38 299 LYS A CA 1
ATOM 2461 C C . LYS A 1 299 ? -10.339 -17.105 11.801 1.00 51.38 299 LYS A C 1
ATOM 2463 O O . LYS A 1 299 ? -9.280 -17.717 11.692 1.00 51.38 299 LYS A O 1
ATOM 2468 N N . TYR A 1 300 ? -10.784 -16.264 10.863 1.00 50.62 300 TYR A N 1
ATOM 2469 C CA . TYR A 1 300 ? -10.068 -15.980 9.619 1.00 50.62 300 TYR A CA 1
ATOM 2470 C C . TYR A 1 300 ? -8.903 -14.997 9.830 1.00 50.62 300 TYR A C 1
ATOM 2472 O O . TYR A 1 300 ? -7.791 -15.271 9.379 1.00 50.62 300 TYR A O 1
ATOM 2480 N N . ILE A 1 301 ? -9.102 -13.919 10.602 1.00 48.06 301 ILE A N 1
ATOM 2481 C CA . ILE A 1 301 ? -8.037 -12.954 10.944 1.00 48.06 301 ILE A CA 1
ATOM 2482 C C . ILE A 1 301 ? -6.890 -13.628 11.709 1.00 48.06 301 ILE A C 1
ATOM 2484 O O . ILE A 1 301 ? -5.730 -13.479 11.330 1.00 48.06 301 ILE A O 1
ATOM 2488 N N . PHE A 1 302 ? -7.196 -14.443 12.722 1.00 43.62 302 PHE A N 1
ATOM 2489 C CA . PHE A 1 302 ? -6.170 -15.147 13.500 1.00 43.62 302 PHE A CA 1
ATOM 2490 C C . PHE A 1 302 ? -5.403 -16.186 12.659 1.00 43.62 302 PHE A C 1
ATOM 2492 O O . PHE A 1 302 ? -4.226 -16.442 12.903 1.00 43.62 302 PHE A O 1
ATOM 2499 N N . SER A 1 303 ? -6.038 -16.762 11.629 1.00 45.41 303 SER A N 1
ATOM 2500 C CA . SER A 1 303 ? -5.379 -17.691 10.699 1.00 45.41 303 SER A CA 1
ATOM 2501 C C . SER A 1 303 ? -4.456 -16.999 9.687 1.00 45.41 303 SER A C 1
ATOM 2503 O O . SER A 1 303 ? -3.475 -17.599 9.254 1.00 45.41 303 SER A O 1
ATOM 2505 N N . PHE A 1 304 ? -4.734 -15.735 9.347 1.00 43.94 304 PHE A N 1
ATOM 2506 C CA . PHE A 1 304 ? -3.928 -14.941 8.416 1.00 43.94 304 PHE A CA 1
ATOM 2507 C C . PHE A 1 304 ? -2.646 -14.414 9.078 1.00 43.94 304 PHE A C 1
ATOM 2509 O O . PHE A 1 304 ? -1.580 -14.458 8.473 1.00 43.94 304 PHE A O 1
ATOM 2516 N N . PHE A 1 305 ? -2.716 -14.015 10.352 1.00 41.53 305 PHE A N 1
ATOM 2517 C CA . PHE A 1 305 ? -1.544 -13.592 11.133 1.00 41.53 305 PHE A CA 1
ATOM 2518 C C . PHE A 1 305 ? -0.622 -14.742 11.570 1.00 41.53 305 PHE A C 1
ATOM 2520 O O . PHE A 1 305 ? 0.518 -14.489 11.930 1.00 41.53 305 PHE A O 1
ATOM 2527 N N . LYS A 1 306 ? -1.074 -16.004 11.517 1.00 38.22 306 LYS A N 1
ATOM 2528 C CA . LYS A 1 306 ? -0.241 -17.181 11.840 1.00 38.22 306 LYS A CA 1
ATOM 2529 C C . LYS A 1 306 ? 0.544 -17.728 10.631 1.00 38.22 306 LYS A C 1
ATOM 2531 O O . LYS A 1 306 ? 1.299 -18.683 10.779 1.00 38.22 306 LYS A O 1
ATOM 2536 N N . LYS A 1 307 ? 0.317 -17.178 9.431 1.00 40.06 307 LYS A N 1
ATOM 2537 C CA . LYS A 1 307 ? 0.931 -17.617 8.162 1.00 40.06 307 LYS A CA 1
ATOM 2538 C C . LYS A 1 307 ? 1.855 -16.573 7.513 1.00 40.06 307 LYS A C 1
ATOM 2540 O O . LYS A 1 307 ? 2.351 -16.834 6.420 1.00 40.06 307 LYS A O 1
ATOM 2545 N N . SER A 1 308 ? 2.074 -15.436 8.175 1.00 36.75 308 SER A N 1
ATOM 2546 C CA . SER A 1 308 ? 3.137 -14.463 7.881 1.00 36.75 308 SER A CA 1
ATOM 2547 C C . SER A 1 308 ? 4.229 -14.572 8.934 1.00 36.75 308 SER A C 1
ATOM 2549 O O . SER A 1 308 ? 5.333 -14.085 8.618 1.00 36.75 308 SER A O 1
#

Radius of gyration: 41.79 Å; chains: 1; bounding box: 141×42×117 Å

Sequence (308 aa):
MKNFSSKLFIILFNTFVVLTINYSVCLNNGINTIDQKDTGNWYEKLHWWRKAKPRYEALASLMKQINNSKKDLTEKYNQIIGKFNKTITSLKIDSNIFLRKIDENIEKLNKQLEQEFLDEDQELMNKLNDEKKILENLKVNFQSLTLMKDKIDNSISNVLSDQLKSAESYEESALNSFEEIEKVLDDKKARILYETIENAGDNILLIKNYITGALKNYLVESGIKLDQILSVLNQNIPVLESKGIYLRDLTKEEIEEQEKSENSKKEDIQKKPLLKDNEKKEKVSWFKRILRGIGNFFKYIFSFFKKS

pLDDT: mean 77.5, std 21.34, range [34.66, 97.81]

Secondary structure (DSSP, 8-state):
---SSSHHHHHHHHHHHHHHHHHSSSS--S------TT---HHHHHHHHHHHHHHHHHHHHHHHHHHHHHHHHHHHHHHHHHHHHHHHHHTT--HHHHHHHHHHHHHHHHHHHHHHHHHT-HHHHHHHHHHHHHHHHHHHHHHHHHHHHHHHHHIIIIIIHHHHHHHHHHHHHHHHHHHHHHH---HHHHHHHHHHHHHHHHHHHHHHHHIIIIIHHHHHHHHHHHHHHHHHHHHHHHHHHTTT---S---HHHHHHHHHHHHHHHHTTTTS------------SHHHHHHHHHHHHHHHHHHHHT--

Foldseek 3Di:
DDDDPPPVVVVVVVVVVVVVVVVVVPPPPPPPPDVPPFAADQVLLVVLLVVLVVLLVVLVVLLVLLVVLLVVLVVLLCVLVVVVVVLCVVVQDDPVLLLVLLVVLLVVLVVVLVVVVVVPPPVVNVVSVVLSVLSVVLNVLSVVLVVLNVVSVCCNPPVSVVLSVLLVVLSVLSVVLSVVSVVGNHSVSSVVSSVSSVVSSVSSVVSSCCSVPVSVVSSVVSSVSSVVSSVSCVPSQVVCVVVVSHSHPDDPVRNVVSVVVVVVVVVVVVPDDDDDDDDPDDPPDPVVVVVVVVVVVVVVVVVVVVVD

Organism: NCBI:txid673862